Protein AF-A0A7W0ZTR6-F1 (afdb_monomer_lite)

Secondary structure (DSSP, 8-state):
-----------HHHHHHHHHHHHHHHHHHHHHHHHH---SS--------S-PPEEEEEEHHHHHT--TTTEEEEE-TTS-EEEEE--HHHHHHTT--TT-EEEEETTEE-SSHHHHHHHHHHHHHTT-SEEEEEEEETTEEEEEEEEEES-HHHHHHHHHHHH------------------TTSTTS------------

Sequence (199 aa):
MAEQGMSGRTPVIAVSLAALALVTVIIAVIVVAMRGDNPAGAAKPALIEDRGPLKHRVPATDVVQLDRDTLEATTDPNGVAGLKVTDAALRAQLGLAPTDVITAISGRPVKRQFDVYDALLGASTMNATSLYVDLLRDGKPVLLRWELDGDLRAARTSSKSSRTGVMFPALGSASLPAVPDPLLDRRGQPEVLKITITR

pLDDT: mean 80.64, std 17.81, range [43.53, 98.19]

Radius of gyration: 36.36 Å; chains: 1; bounding box: 95×46×140 Å

Structure (mmCIF, N/CA/C/O backbone):
data_AF-A0A7W0ZTR6-F1
#
_entry.id   AF-A0A7W0ZTR6-F1
#
loop_
_atom_site.group_PDB
_atom_site.id
_atom_site.type_symbol
_atom_site.label_atom_id
_atom_site.label_alt_id
_atom_site.label_comp_id
_atom_site.label_asym_id
_atom_site.label_entity_id
_atom_site.label_seq_id
_atom_site.pdbx_PDB_ins_code
_atom_site.Cartn_x
_atom_site.Cartn_y
_atom_site.Cartn_z
_atom_site.occupancy
_atom_site.B_iso_or_equiv
_atom_site.auth_seq_id
_atom_site.auth_comp_id
_atom_site.auth_asym_id
_atom_site.auth_atom_id
_atom_site.pdbx_PDB_model_num
ATOM 1 N N . MET A 1 1 ? -8.799 23.104 86.237 1.00 50.53 1 MET A N 1
ATOM 2 C CA . MET A 1 1 ? -9.429 22.158 85.294 1.00 50.53 1 MET A CA 1
ATOM 3 C C . MET A 1 1 ? -10.235 22.966 84.298 1.00 50.53 1 MET A C 1
ATOM 5 O O . MET A 1 1 ? -11.267 23.502 84.669 1.00 50.53 1 MET A O 1
ATOM 9 N N . ALA A 1 2 ? -9.715 23.137 83.087 1.00 50.25 2 ALA A N 1
ATOM 10 C CA . ALA A 1 2 ? -10.442 23.722 81.968 1.00 50.25 2 ALA A CA 1
ATOM 11 C C . ALA A 1 2 ? -9.958 22.999 80.708 1.00 50.25 2 ALA A C 1
ATOM 13 O O . ALA A 1 2 ? -8.861 23.259 80.219 1.00 50.25 2 ALA A O 1
ATOM 14 N N . GLU A 1 3 ? -10.741 22.018 80.262 1.00 57.94 3 GLU A N 1
ATOM 15 C CA . GLU A 1 3 ? -10.580 21.371 78.963 1.00 57.94 3 GLU A CA 1
ATOM 16 C C . GLU A 1 3 ? -10.981 22.366 77.869 1.00 57.94 3 GLU A C 1
ATOM 18 O O . GLU A 1 3 ? -12.142 22.760 77.758 1.00 57.94 3 GLU A O 1
ATOM 23 N N . GLN A 1 4 ? -10.013 22.785 77.057 1.00 60.81 4 GLN A N 1
ATOM 24 C CA . GLN A 1 4 ? -10.273 23.458 75.790 1.00 60.81 4 GLN A CA 1
ATOM 25 C C . GLN A 1 4 ? -10.496 22.401 74.706 1.00 60.81 4 GLN A C 1
ATOM 27 O O . GLN A 1 4 ? -9.552 21.832 74.161 1.00 60.81 4 GLN A O 1
ATOM 32 N N . GLY A 1 5 ? -11.764 22.158 74.375 1.00 57.22 5 GLY A N 1
ATOM 33 C CA . GLY A 1 5 ? -12.155 21.435 73.169 1.00 57.22 5 GLY A CA 1
ATOM 34 C C . GLY A 1 5 ? -11.973 22.313 71.930 1.00 57.22 5 GLY A C 1
ATOM 35 O O . GLY A 1 5 ? -12.828 23.140 71.621 1.00 57.22 5 GLY A O 1
ATOM 36 N N . MET A 1 6 ? -10.875 22.127 71.192 1.00 51.09 6 MET A N 1
ATOM 37 C CA . MET A 1 6 ? -10.742 22.650 69.828 1.00 51.09 6 MET A CA 1
ATOM 38 C C . MET A 1 6 ? -11.467 21.709 68.862 1.00 51.09 6 MET A C 1
ATOM 40 O O . MET A 1 6 ? -10.930 20.700 68.411 1.00 51.09 6 MET A O 1
ATOM 44 N N . SER A 1 7 ? -12.715 22.046 68.541 1.00 56.00 7 SER A N 1
ATOM 45 C CA . SER A 1 7 ? -13.477 21.424 67.459 1.00 56.00 7 SER A CA 1
ATOM 46 C C . SER A 1 7 ? -12.773 21.679 66.120 1.00 56.00 7 SER A C 1
ATOM 48 O O . SER A 1 7 ? -12.832 22.786 65.578 1.00 56.00 7 SER A O 1
ATOM 50 N N . GLY A 1 8 ? -12.096 20.652 65.603 1.00 59.09 8 GLY A N 1
ATOM 51 C CA . GLY A 1 8 ? -11.411 20.649 64.315 1.00 59.09 8 GLY A CA 1
ATOM 52 C C . GLY A 1 8 ? -12.377 20.877 63.155 1.00 59.09 8 GLY A C 1
ATOM 53 O O . GLY A 1 8 ? -13.067 19.967 62.704 1.00 59.09 8 GLY A O 1
ATOM 54 N N . ARG A 1 9 ? -12.412 22.109 62.648 1.00 61.19 9 ARG A N 1
ATOM 55 C CA . ARG A 1 9 ? -13.024 22.445 61.361 1.00 61.19 9 ARG A CA 1
ATOM 56 C C . ARG A 1 9 ? -11.946 22.563 60.299 1.00 61.19 9 ARG A C 1
ATOM 58 O O . ARG A 1 9 ? -11.460 23.652 60.020 1.00 61.19 9 ARG A O 1
ATOM 65 N N . THR A 1 10 ? -11.606 21.443 59.680 1.00 64.75 10 THR A N 1
ATOM 66 C CA . THR A 1 10 ? -11.298 21.353 58.242 1.00 64.75 10 THR A CA 1
ATOM 67 C C . THR A 1 10 ? -11.206 19.870 57.891 1.00 64.75 10 THR A C 1
ATOM 69 O O . THR A 1 10 ? -10.587 19.123 58.643 1.00 64.75 10 THR A O 1
ATOM 72 N N . PRO A 1 11 ? -11.851 19.414 56.798 1.00 54.12 11 PRO A N 1
ATOM 73 C CA . PRO A 1 11 ? -11.245 19.639 55.491 1.00 54.12 11 PRO A CA 1
ATOM 74 C C . PRO A 1 11 ? -12.269 19.642 54.336 1.00 54.12 11 PRO A C 1
ATOM 76 O O . PRO A 1 11 ? -12.167 18.845 53.410 1.00 54.12 11 PRO A O 1
ATOM 79 N N . VAL A 1 12 ? -13.256 20.541 54.334 1.00 55.78 12 VAL A N 1
ATOM 80 C CA . VAL A 1 12 ? -14.171 20.654 53.172 1.00 55.78 12 VAL A CA 1
ATOM 81 C C . VAL A 1 12 ? -13.400 21.053 51.896 1.00 55.78 12 VAL A C 1
ATOM 83 O O . VAL A 1 12 ? -13.752 20.641 50.797 1.00 55.78 12 VAL A O 1
ATOM 86 N N . ILE A 1 13 ? -12.278 21.767 52.051 1.00 57.25 13 ILE A N 1
ATOM 87 C CA . ILE A 1 13 ? -11.402 22.202 50.949 1.00 57.25 13 ILE A CA 1
ATOM 88 C C . ILE A 1 13 ? -10.560 21.043 50.374 1.00 57.25 13 ILE A C 1
ATOM 90 O O . ILE A 1 13 ? -10.235 21.048 49.191 1.00 57.25 13 ILE A O 1
ATOM 94 N N . ALA A 1 14 ? -10.223 20.018 51.166 1.00 59.41 14 ALA A N 1
ATOM 95 C CA . ALA A 1 14 ? -9.450 18.881 50.648 1.00 59.41 14 ALA A CA 1
ATOM 96 C C . ALA A 1 14 ? -10.314 17.960 49.770 1.00 59.41 14 ALA A C 1
ATOM 98 O O . ALA A 1 14 ? -9.836 17.400 48.785 1.00 59.41 14 ALA A O 1
ATOM 99 N N . VAL A 1 15 ? -11.605 17.845 50.098 1.00 64.50 15 VAL A N 1
ATOM 100 C CA . VAL A 1 15 ? -12.555 17.009 49.353 1.00 64.50 15 VAL A CA 1
ATOM 101 C C . VAL A 1 15 ? -12.845 17.592 47.963 1.00 64.50 15 VAL A C 1
ATOM 103 O O . VAL A 1 15 ? -12.946 16.842 46.994 1.00 64.50 15 VAL A O 1
ATOM 106 N N . SER A 1 16 ? -12.911 18.920 47.824 1.00 67.88 16 SER A N 1
ATOM 107 C CA . SER A 1 16 ? -13.165 19.567 46.528 1.00 67.88 16 SER A CA 1
ATOM 108 C C . SER A 1 16 ? -11.991 19.443 45.550 1.00 67.88 16 SER A C 1
ATOM 110 O O . SER A 1 16 ? -12.210 19.249 44.355 1.00 67.88 16 SER A O 1
ATOM 112 N N . LEU A 1 17 ? -10.748 19.476 46.041 1.00 71.31 17 LEU A N 1
ATOM 113 C CA . LEU A 1 17 ? -9.551 19.277 45.213 1.00 71.31 17 LEU A CA 1
ATOM 114 C C . LEU A 1 17 ? -9.442 17.839 44.681 1.00 71.31 17 LEU A C 1
ATOM 116 O O . LEU A 1 17 ? -9.114 17.635 43.511 1.00 71.31 17 LEU A O 1
ATOM 120 N N . ALA A 1 18 ? -9.783 16.845 45.507 1.00 69.94 18 ALA A N 1
ATOM 121 C CA . ALA A 1 18 ? -9.791 15.440 45.098 1.00 69.94 18 ALA A CA 1
ATOM 122 C C . ALA A 1 18 ? -10.839 15.152 44.005 1.00 69.94 18 ALA A C 1
ATOM 124 O O . ALA A 1 18 ? -10.559 14.422 43.054 1.00 69.94 18 ALA A O 1
ATOM 125 N N . ALA A 1 19 ? -12.021 15.770 44.092 1.00 75.88 19 ALA A N 1
ATOM 126 C CA . ALA A 1 19 ? -13.059 15.629 43.071 1.00 75.88 19 ALA A CA 1
ATOM 127 C C . ALA A 1 19 ? -12.618 16.194 41.709 1.00 75.88 19 ALA A C 1
ATOM 129 O O . ALA A 1 19 ? -12.883 15.594 40.668 1.00 75.88 19 ALA A O 1
ATOM 130 N N . LEU A 1 20 ? -11.893 17.316 41.705 1.00 77.38 20 LEU A N 1
ATOM 131 C CA . LEU A 1 20 ? -11.435 17.965 40.475 1.00 77.38 20 LEU A CA 1
ATOM 132 C C . LEU A 1 20 ? -10.349 17.144 39.760 1.00 77.38 20 LEU A C 1
ATOM 134 O O . LEU A 1 20 ? -10.368 17.037 38.534 1.00 77.38 20 LEU A O 1
ATOM 138 N N . ALA A 1 21 ? -9.462 16.495 40.523 1.00 80.81 21 ALA A N 1
ATOM 139 C CA . ALA A 1 21 ? -8.483 15.547 39.990 1.00 80.81 21 ALA A CA 1
ATOM 140 C C . ALA A 1 21 ? -9.147 14.298 39.379 1.00 80.81 21 ALA A C 1
ATOM 142 O O . ALA A 1 21 ? -8.703 13.796 38.349 1.00 80.81 21 ALA A O 1
ATOM 143 N N . LEU A 1 22 ? -10.239 13.808 39.971 1.00 84.06 22 LEU A N 1
ATOM 144 C CA . LEU A 1 22 ? -10.974 12.665 39.427 1.00 84.06 22 LEU A CA 1
ATOM 145 C C . LEU A 1 22 ? -11.631 13.008 38.080 1.00 84.06 22 LEU A C 1
ATOM 147 O O . LEU A 1 22 ? -11.567 12.223 37.137 1.00 84.06 22 LEU A O 1
ATOM 151 N N . VAL A 1 23 ? -12.210 14.206 37.963 1.00 85.81 23 VAL A N 1
ATOM 152 C CA . VAL A 1 23 ? -12.840 14.675 36.720 1.00 85.81 23 VAL A CA 1
ATOM 153 C C . VAL A 1 23 ? -11.812 14.843 35.600 1.00 85.81 23 VAL A C 1
ATOM 155 O O . VAL A 1 23 ? -12.074 14.418 34.477 1.00 85.81 23 VAL A O 1
ATOM 158 N N . THR A 1 24 ? -10.626 15.396 35.873 1.00 82.94 24 THR A N 1
ATOM 159 C CA . THR A 1 24 ? -9.580 15.530 34.843 1.00 82.94 24 THR A CA 1
ATOM 160 C C . THR A 1 24 ? -9.022 14.182 34.400 1.00 82.94 24 THR A C 1
ATOM 162 O O . THR A 1 24 ? -8.780 14.005 33.207 1.00 82.94 24 THR A O 1
ATOM 165 N N . VAL A 1 25 ? -8.890 13.206 35.305 1.00 87.06 25 VAL A N 1
ATOM 166 C CA . VAL A 1 25 ? -8.523 11.828 34.939 1.00 87.06 25 VAL A CA 1
ATOM 167 C C . VAL A 1 25 ? -9.602 11.190 34.065 1.00 87.06 25 VAL A C 1
ATOM 169 O O . VAL A 1 25 ? -9.271 10.605 33.039 1.00 87.06 25 VAL A O 1
ATOM 172 N N . ILE A 1 26 ? -10.885 11.350 34.402 1.00 86.31 26 ILE A N 1
ATOM 173 C CA . ILE A 1 26 ? -11.992 10.839 33.578 1.00 86.31 26 ILE A CA 1
ATOM 174 C C . ILE A 1 26 ? -11.973 11.485 32.191 1.00 86.31 26 ILE A C 1
ATOM 176 O O . ILE A 1 26 ? -12.068 10.775 31.197 1.00 86.31 26 ILE A O 1
ATOM 180 N N . ILE A 1 27 ? -11.788 12.803 32.098 1.00 83.88 27 ILE A N 1
ATOM 181 C CA . ILE A 1 27 ? -11.686 13.498 30.808 1.00 83.88 27 ILE A CA 1
ATOM 182 C C . ILE A 1 27 ? -10.463 13.012 30.027 1.00 83.88 27 ILE A C 1
ATOM 184 O O . ILE A 1 27 ? -10.576 12.778 28.832 1.00 83.88 27 ILE A O 1
ATOM 188 N N . ALA A 1 28 ? -9.310 12.811 30.666 1.00 76.88 28 ALA A N 1
ATOM 189 C CA . ALA A 1 28 ? -8.123 12.283 29.998 1.00 76.88 28 ALA A CA 1
ATOM 190 C C . ALA A 1 28 ? -8.345 10.850 29.489 1.00 76.88 28 ALA A C 1
ATOM 192 O O . ALA A 1 28 ? -7.969 10.548 28.360 1.00 76.88 28 ALA A O 1
ATOM 193 N N . VAL A 1 29 ? -9.009 9.990 30.268 1.00 76.12 29 VAL A N 1
ATOM 194 C CA . VAL A 1 29 ? -9.394 8.635 29.844 1.00 76.12 29 VAL A CA 1
ATOM 195 C C . VAL A 1 29 ? -10.395 8.693 28.697 1.00 76.12 29 VAL A C 1
ATOM 197 O O . VAL A 1 29 ? -10.215 7.973 27.724 1.00 76.12 29 VAL A O 1
ATOM 200 N N . ILE A 1 30 ? -11.395 9.576 28.756 1.00 73.31 30 ILE A N 1
ATOM 201 C CA . ILE A 1 30 ? -12.356 9.785 27.668 1.00 73.31 30 ILE A CA 1
ATOM 202 C C . ILE A 1 30 ? -11.643 10.318 26.434 1.00 73.31 30 ILE A C 1
ATOM 204 O O . ILE A 1 30 ? -11.925 9.849 25.352 1.00 73.31 30 ILE A O 1
ATOM 208 N N . VAL A 1 31 ? -10.695 11.245 26.546 1.00 72.06 31 VAL A N 1
ATOM 209 C CA . VAL A 1 31 ? -9.955 11.758 25.389 1.00 72.06 31 VAL A CA 1
ATOM 210 C C . VAL A 1 31 ? -9.010 10.701 24.837 1.00 72.06 31 VAL A C 1
ATOM 212 O O . VAL A 1 31 ? -8.868 10.625 23.630 1.00 72.06 31 VAL A O 1
ATOM 215 N N . VAL A 1 32 ? -8.382 9.856 25.652 1.00 67.94 32 VAL A N 1
ATOM 216 C CA . VAL A 1 32 ? -7.558 8.741 25.155 1.00 67.94 32 VAL A CA 1
ATOM 217 C C . VAL A 1 32 ? -8.431 7.663 24.513 1.00 67.94 32 VAL A C 1
ATOM 219 O O . VAL A 1 32 ? -8.084 7.179 23.440 1.00 67.94 32 VAL A O 1
ATOM 222 N N . ALA A 1 33 ? -9.588 7.358 25.103 1.00 62.31 33 ALA A N 1
ATOM 223 C CA . ALA A 1 33 ? -10.582 6.461 24.528 1.00 62.31 33 ALA A CA 1
ATOM 224 C C . ALA A 1 33 ? -11.140 7.038 23.223 1.00 62.31 33 ALA A C 1
ATOM 226 O O . ALA A 1 33 ? -11.035 6.389 22.204 1.00 62.31 33 ALA A O 1
ATOM 227 N N . MET A 1 34 ? -11.575 8.299 23.193 1.00 59.34 34 MET A N 1
ATOM 228 C CA . MET A 1 34 ? -12.109 9.000 22.015 1.00 59.34 34 MET A CA 1
ATOM 229 C C . MET A 1 34 ? -11.045 9.381 20.976 1.00 59.34 34 MET A C 1
ATOM 231 O O . MET A 1 34 ? -11.373 9.614 19.819 1.00 59.34 34 MET A O 1
ATOM 235 N N . ARG A 1 35 ? -9.762 9.456 21.345 1.00 50.78 35 ARG A N 1
ATOM 236 C CA . ARG A 1 35 ? -8.646 9.637 20.400 1.00 50.78 35 ARG A CA 1
ATOM 237 C C . ARG A 1 35 ? -8.167 8.298 19.841 1.00 50.78 35 ARG A C 1
ATOM 239 O O . ARG A 1 35 ? -7.657 8.286 18.726 1.00 50.78 35 ARG A O 1
ATOM 246 N N . GLY A 1 36 ? -8.375 7.197 20.569 1.00 43.53 36 GLY A N 1
ATOM 247 C CA . GLY A 1 36 ? -8.378 5.838 20.017 1.00 43.53 36 GLY A CA 1
ATOM 248 C C . GLY A 1 36 ? -9.628 5.561 19.173 1.00 43.53 36 GLY A C 1
ATOM 249 O O . GLY A 1 36 ? -9.540 4.906 18.140 1.00 43.53 36 GLY A O 1
ATOM 250 N N . ASP A 1 37 ? -10.748 6.175 19.550 1.00 45.22 37 ASP A N 1
ATOM 251 C CA . ASP A 1 37 ? -12.059 6.095 18.920 1.00 45.22 37 ASP A CA 1
ATOM 252 C C . ASP A 1 37 ? -12.366 7.361 18.104 1.00 45.22 37 ASP A C 1
ATOM 254 O O . ASP A 1 37 ? -13.487 7.872 18.110 1.00 45.22 37 ASP A O 1
ATOM 258 N N . ASN A 1 38 ? -11.427 7.779 17.258 1.00 47.97 38 ASN A N 1
ATOM 259 C CA . ASN A 1 38 ? -11.814 8.391 15.988 1.00 47.97 38 ASN A CA 1
ATOM 260 C C . ASN A 1 38 ? -11.813 7.292 14.899 1.00 47.97 38 ASN A C 1
ATOM 262 O O . ASN A 1 38 ? -10.936 7.287 14.026 1.00 47.97 38 ASN A O 1
ATOM 266 N N . PRO A 1 39 ? -12.753 6.313 14.943 1.00 50.66 39 PRO A N 1
ATOM 267 C CA . PRO A 1 39 ? -12.890 5.269 13.956 1.00 50.66 39 PRO A CA 1
ATOM 268 C C . PRO A 1 39 ? -13.687 5.839 12.786 1.00 50.66 39 PRO A C 1
ATOM 270 O O . PRO A 1 39 ? -14.863 5.547 12.592 1.00 50.66 39 PRO A O 1
ATOM 273 N N . ALA A 1 40 ? -13.017 6.550 11.893 1.00 47.75 40 ALA A N 1
ATOM 274 C CA . ALA A 1 40 ? -13.353 6.326 10.495 1.00 47.75 40 ALA A CA 1
ATOM 275 C C . ALA A 1 40 ? -12.790 4.939 10.112 1.00 47.75 40 ALA A C 1
ATOM 277 O O . ALA A 1 40 ? -11.773 4.858 9.430 1.00 47.75 40 ALA A O 1
ATOM 278 N N . GLY A 1 41 ? -13.403 3.866 10.641 1.00 49.41 41 GLY A N 1
ATOM 279 C CA . GLY A 1 41 ? -13.189 2.482 10.205 1.00 49.41 41 GLY A CA 1
ATOM 280 C C . GLY A 1 41 ? -12.234 1.585 11.005 1.00 49.41 41 GLY A C 1
ATOM 281 O O . GLY A 1 41 ? -11.804 0.577 10.453 1.00 49.41 41 GLY A O 1
ATOM 282 N N . ALA A 1 42 ? -11.897 1.868 12.270 1.00 52.19 42 ALA A N 1
ATOM 283 C CA . ALA A 1 42 ? -11.178 0.885 13.093 1.00 52.19 42 ALA A CA 1
ATOM 284 C C . ALA A 1 42 ? -12.141 -0.239 13.512 1.00 52.19 42 ALA A C 1
ATOM 286 O O . ALA A 1 42 ? -12.725 -0.221 14.594 1.00 52.19 42 ALA A O 1
ATOM 287 N N . ALA A 1 43 ? -12.366 -1.190 12.603 1.00 56.34 43 ALA A N 1
ATOM 288 C CA . ALA A 1 43 ? -13.054 -2.433 12.897 1.00 56.34 43 ALA A CA 1
ATOM 289 C C . ALA A 1 43 ? -12.431 -3.047 14.158 1.00 56.34 43 ALA A C 1
ATOM 291 O O . ALA A 1 43 ? -11.212 -3.225 14.222 1.00 56.34 43 ALA A O 1
ATOM 292 N N . LYS A 1 44 ? -13.274 -3.348 15.160 1.00 53.09 44 LYS A N 1
ATOM 293 C CA . LYS A 1 44 ? -12.948 -4.216 16.304 1.00 53.09 44 LYS A CA 1
ATOM 294 C C . LYS A 1 44 ? -12.026 -5.314 15.774 1.00 53.09 44 LYS A C 1
ATOM 296 O O . LYS A 1 44 ? -12.462 -5.934 14.803 1.00 53.09 44 LYS A O 1
ATOM 301 N N . PRO A 1 45 ? -10.801 -5.515 16.308 1.00 56.03 45 PRO A N 1
ATOM 302 C CA . PRO A 1 45 ? -9.854 -6.476 15.760 1.00 56.03 45 PRO A CA 1
ATOM 303 C C . PRO A 1 45 ? -10.545 -7.830 15.773 1.00 56.03 45 PRO A C 1
ATOM 305 O O . PRO A 1 45 ? -10.663 -8.484 16.811 1.00 56.03 45 PRO A O 1
ATOM 308 N N . ALA A 1 46 ? -11.132 -8.175 14.627 1.00 57.47 46 ALA A N 1
ATOM 309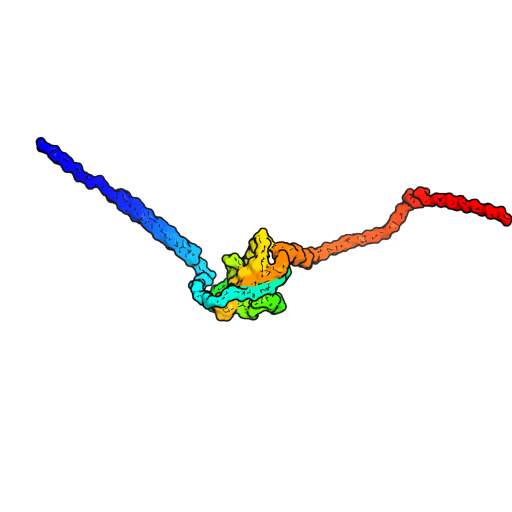 C CA . ALA A 1 46 ? -11.729 -9.461 14.392 1.00 57.47 46 ALA A CA 1
ATOM 310 C C . ALA A 1 46 ? -10.580 -10.406 14.658 1.00 57.47 46 ALA A C 1
ATOM 312 O O . ALA A 1 46 ? -9.507 -10.197 14.093 1.00 57.47 46 ALA A O 1
ATOM 313 N N . LEU A 1 47 ? -10.790 -11.317 15.609 1.00 52.97 47 LEU A N 1
ATOM 314 C CA . LEU A 1 47 ? -9.869 -12.382 15.967 1.00 52.97 47 LEU A CA 1
ATOM 315 C C . LEU A 1 47 ? -9.216 -12.844 14.660 1.00 52.97 47 LEU A C 1
ATOM 317 O O . LEU A 1 47 ? -9.893 -13.447 13.827 1.00 52.97 47 LEU A O 1
ATOM 321 N N . ILE A 1 48 ? -7.977 -12.408 14.413 1.00 56.47 48 ILE A N 1
ATOM 322 C CA . ILE A 1 48 ? -7.266 -12.747 13.188 1.00 56.47 48 ILE A CA 1
ATOM 323 C C . ILE A 1 48 ? -7.036 -14.233 13.377 1.00 56.47 48 ILE A C 1
ATOM 325 O O . ILE A 1 48 ? -6.210 -14.622 14.201 1.00 56.47 48 ILE A O 1
ATOM 329 N N . GLU A 1 49 ? -7.879 -15.054 12.746 1.00 58.28 49 GLU A N 1
ATOM 330 C CA . GLU A 1 49 ? -7.682 -16.495 12.721 1.00 58.28 49 GLU A CA 1
ATOM 331 C C . GLU A 1 49 ? -6.220 -16.717 12.348 1.00 58.28 49 GLU A C 1
ATOM 333 O O . GLU A 1 49 ? -5.740 -16.080 11.412 1.00 58.28 49 GLU A O 1
ATOM 338 N N . ASP A 1 50 ? -5.538 -17.554 13.131 1.00 59.31 50 ASP A N 1
ATOM 339 C CA . ASP A 1 50 ? -4.085 -17.751 13.272 1.00 59.31 50 ASP A CA 1
ATOM 340 C C . ASP A 1 50 ? -3.373 -18.271 11.999 1.00 59.31 50 ASP A C 1
ATOM 342 O O . ASP A 1 50 ? -2.493 -19.128 12.008 1.00 59.31 50 ASP A O 1
ATOM 346 N N . ARG A 1 51 ? -3.789 -17.780 10.838 1.00 65.44 51 ARG A N 1
ATOM 347 C CA . ARG A 1 51 ? -3.070 -17.814 9.580 1.00 65.44 51 ARG A CA 1
ATOM 348 C C . ARG A 1 51 ? -2.238 -16.545 9.587 1.00 65.44 51 ARG A C 1
ATOM 350 O O . ARG A 1 51 ? -2.747 -15.464 9.302 1.00 65.44 51 ARG A O 1
ATOM 357 N N . GLY A 1 52 ? -0.973 -16.677 9.981 1.00 77.31 52 GLY A N 1
ATOM 358 C CA . GLY A 1 52 ? -0.013 -15.575 9.940 1.00 77.31 52 GLY A CA 1
ATOM 359 C C . GLY A 1 52 ? -0.049 -14.811 8.604 1.00 77.31 52 GLY A C 1
ATOM 360 O O . GLY A 1 52 ? -0.573 -15.321 7.609 1.00 77.31 52 GLY A O 1
ATOM 361 N N . PRO A 1 53 ? 0.511 -13.590 8.559 1.00 81.50 53 PRO A N 1
ATOM 362 C CA . PRO A 1 53 ? 0.388 -12.710 7.402 1.00 81.50 53 PRO A CA 1
ATOM 363 C C . PRO A 1 53 ? 0.799 -13.435 6.122 1.00 81.50 53 PRO A C 1
ATOM 365 O O . PRO A 1 53 ? 1.854 -14.079 6.082 1.00 81.50 53 PRO A O 1
ATOM 368 N N . LEU A 1 54 ? -0.031 -13.321 5.082 1.00 88.31 54 LEU A N 1
ATOM 369 C CA . LEU A 1 54 ? 0.290 -13.878 3.772 1.00 88.31 54 LEU A CA 1
ATOM 370 C C . LEU A 1 54 ? 1.608 -13.258 3.313 1.00 88.31 54 LEU A C 1
ATOM 372 O O . LEU A 1 54 ? 1.721 -12.039 3.225 1.00 88.31 54 LEU A O 1
ATOM 376 N N . LYS A 1 55 ? 2.626 -14.083 3.075 1.00 94.94 55 LYS A N 1
ATOM 377 C CA . LYS A 1 55 ? 3.932 -13.610 2.615 1.00 94.94 55 LYS A CA 1
ATOM 378 C C . LYS A 1 55 ? 3.966 -13.641 1.099 1.00 94.94 55 LYS A C 1
ATOM 380 O O . LYS A 1 55 ? 3.675 -14.677 0.507 1.00 94.94 55 LYS A O 1
ATOM 385 N N . HIS A 1 56 ? 4.361 -12.533 0.491 1.00 96.56 56 HIS A N 1
ATOM 386 C CA . HIS A 1 56 ? 4.540 -12.431 -0.952 1.00 96.56 56 HIS A CA 1
ATOM 387 C C . HIS A 1 56 ? 5.821 -11.657 -1.248 1.00 96.56 56 HIS A C 1
ATOM 389 O O . HIS A 1 56 ? 6.052 -10.602 -0.659 1.00 96.56 56 HIS A O 1
ATOM 395 N N . ARG A 1 57 ? 6.683 -12.183 -2.120 1.00 97.69 57 ARG A N 1
ATOM 396 C CA . ARG A 1 57 ? 7.901 -11.477 -2.533 1.00 97.69 57 ARG A CA 1
ATOM 397 C C . ARG A 1 57 ? 7.554 -10.548 -3.689 1.00 97.69 57 ARG A C 1
ATOM 399 O O . ARG A 1 57 ? 6.970 -10.996 -4.670 1.00 97.69 57 ARG A O 1
ATOM 406 N N . VAL A 1 58 ? 7.932 -9.280 -3.573 1.00 97.81 58 VAL A N 1
ATOM 407 C CA . VAL A 1 58 ? 7.584 -8.239 -4.540 1.00 97.81 58 VAL A CA 1
ATOM 408 C C . VAL A 1 58 ? 8.825 -7.431 -4.907 1.00 97.81 58 VAL A C 1
ATOM 410 O O . VAL A 1 58 ? 9.508 -6.944 -4.004 1.00 97.81 58 VAL A O 1
ATOM 413 N N . PRO A 1 59 ? 9.121 -7.227 -6.200 1.00 98.00 59 PRO A N 1
ATOM 414 C CA . PRO A 1 59 ? 10.176 -6.317 -6.618 1.00 98.00 59 PRO A CA 1
ATOM 415 C C . PRO A 1 59 ? 9.927 -4.899 -6.104 1.00 98.00 59 PRO A C 1
ATOM 417 O O . PRO A 1 59 ? 8.831 -4.350 -6.233 1.00 98.00 59 PRO A O 1
ATOM 420 N N . ALA A 1 60 ? 10.963 -4.257 -5.569 1.00 97.38 60 ALA A N 1
ATOM 421 C CA . ALA A 1 60 ? 10.878 -2.872 -5.116 1.00 97.38 60 ALA A CA 1
ATOM 422 C C . ALA A 1 60 ? 10.450 -1.917 -6.250 1.00 97.38 60 ALA A C 1
ATOM 424 O O . ALA A 1 60 ? 9.788 -0.913 -5.996 1.00 97.38 60 ALA A O 1
ATOM 425 N N . THR A 1 61 ? 10.776 -2.248 -7.504 1.00 96.81 61 THR A N 1
ATOM 426 C CA . THR A 1 61 ? 10.337 -1.519 -8.705 1.00 96.81 61 THR A CA 1
ATOM 427 C C . THR A 1 61 ? 8.830 -1.536 -8.898 1.00 96.81 61 THR A C 1
ATOM 429 O O . THR A 1 61 ? 8.274 -0.526 -9.317 1.00 96.81 61 THR A O 1
ATOM 432 N N . ASP A 1 62 ? 8.167 -2.638 -8.565 1.00 96.94 62 ASP A N 1
ATOM 433 C CA . ASP A 1 62 ? 6.730 -2.809 -8.784 1.00 96.94 62 ASP A CA 1
ATOM 434 C C . ASP A 1 62 ? 5.955 -2.099 -7.672 1.00 96.94 62 ASP A C 1
ATOM 436 O O . ASP A 1 62 ? 4.990 -1.389 -7.929 1.00 96.94 62 ASP A O 1
ATOM 440 N N . VAL A 1 63 ? 6.455 -2.145 -6.432 1.00 96.94 63 VAL A N 1
ATOM 441 C CA . VAL A 1 63 ? 5.882 -1.354 -5.328 1.00 96.94 63 VAL A CA 1
ATOM 442 C C . VAL A 1 63 ? 5.939 0.146 -5.623 1.00 96.94 63 VAL A C 1
ATOM 444 O O . VAL A 1 63 ? 5.021 0.883 -5.279 1.00 96.94 63 VAL A O 1
ATOM 447 N N . VAL A 1 64 ? 6.997 0.619 -6.282 1.00 95.88 64 VAL A N 1
ATOM 448 C CA . VAL A 1 64 ? 7.145 2.034 -6.658 1.00 95.88 64 VAL A CA 1
ATOM 449 C C . VAL A 1 64 ? 6.218 2.442 -7.809 1.00 95.88 64 VAL A C 1
ATOM 451 O O . VAL A 1 64 ? 5.952 3.634 -7.965 1.00 95.88 64 VAL A O 1
ATOM 454 N N . GLN A 1 65 ? 5.695 1.486 -8.583 1.00 95.38 65 GLN A N 1
ATOM 455 C CA . GLN A 1 65 ? 4.680 1.754 -9.605 1.00 95.38 65 GLN A CA 1
ATOM 456 C C . GLN A 1 65 ? 3.298 2.044 -9.009 1.00 95.38 65 GLN A C 1
ATOM 458 O O . GLN A 1 65 ? 2.452 2.549 -9.739 1.00 95.38 65 GLN A O 1
ATOM 463 N N . LEU A 1 66 ? 3.081 1.801 -7.705 1.00 94.88 66 LEU A N 1
ATOM 464 C CA . LEU A 1 66 ? 1.896 2.254 -6.967 1.00 94.88 66 LEU A CA 1
ATOM 465 C C . LEU A 1 66 ? 1.908 3.780 -6.836 1.00 94.88 66 LEU A C 1
ATOM 467 O O . LEU A 1 66 ? 2.308 4.360 -5.823 1.00 94.88 66 LEU A O 1
ATOM 471 N N . ASP A 1 67 ? 1.488 4.431 -7.904 1.00 91.62 67 ASP A N 1
ATOM 472 C CA . ASP A 1 67 ? 1.424 5.870 -8.037 1.00 91.62 67 ASP A CA 1
ATOM 473 C C . ASP A 1 67 ? -0.021 6.359 -8.151 1.00 91.62 67 ASP A C 1
ATOM 475 O O . ASP A 1 67 ? -0.988 5.614 -8.015 1.00 91.62 67 ASP A O 1
ATOM 479 N N . ARG A 1 68 ? -0.183 7.660 -8.391 1.00 90.88 68 ARG A N 1
ATOM 480 C CA . ARG A 1 68 ? -1.510 8.268 -8.478 1.00 90.88 68 ARG A CA 1
ATOM 481 C C . ARG A 1 68 ? -2.323 7.777 -9.680 1.00 90.88 68 ARG A C 1
ATOM 483 O O . ARG A 1 68 ? -3.543 7.861 -9.626 1.00 90.88 68 ARG A O 1
ATOM 490 N N . ASP A 1 69 ? -1.667 7.307 -10.735 1.00 93.31 69 ASP A N 1
ATOM 491 C CA . ASP A 1 69 ? -2.322 6.975 -12.002 1.00 93.31 69 ASP A CA 1
ATOM 492 C C . ASP A 1 69 ? -2.785 5.505 -12.022 1.00 93.31 69 ASP A C 1
ATOM 494 O O . ASP A 1 69 ? -3.750 5.158 -12.699 1.00 93.31 69 ASP A O 1
ATOM 498 N N . THR A 1 70 ? -2.148 4.652 -11.216 1.00 96.31 70 THR A N 1
ATOM 499 C CA . THR A 1 70 ? -2.491 3.231 -11.024 1.00 96.31 70 THR A CA 1
ATOM 500 C C . THR A 1 70 ? -3.436 2.977 -9.842 1.00 96.31 70 THR A C 1
ATOM 502 O O . THR A 1 70 ? -3.838 1.833 -9.607 1.00 96.31 70 THR A O 1
ATOM 505 N N . LEU A 1 71 ? -3.805 4.023 -9.092 1.00 97.56 71 LEU A N 1
ATOM 506 C CA . LEU A 1 71 ? -4.616 3.935 -7.876 1.00 97.56 71 LEU A CA 1
ATOM 507 C C . LEU A 1 71 ? -5.916 4.738 -7.971 1.00 97.56 71 LEU A C 1
ATOM 509 O O . LEU A 1 71 ? -5.922 5.964 -8.101 1.00 97.56 71 LEU A O 1
ATOM 513 N N . GLU A 1 72 ? -7.034 4.048 -7.772 1.00 97.81 72 GLU A N 1
ATOM 514 C CA . GLU A 1 72 ? -8.364 4.645 -7.689 1.00 97.81 72 GLU A CA 1
ATOM 515 C C . GLU A 1 72 ? -8.854 4.653 -6.239 1.00 97.81 72 GLU A C 1
ATOM 517 O O . GLU A 1 72 ? -8.800 3.639 -5.538 1.00 97.81 72 GLU A O 1
ATOM 522 N N . ALA A 1 73 ? -9.326 5.810 -5.772 1.00 97.44 73 ALA A N 1
ATOM 523 C CA . ALA A 1 73 ? -9.945 5.908 -4.459 1.00 97.44 73 ALA A CA 1
ATOM 524 C C . ALA A 1 73 ? -11.312 5.223 -4.484 1.00 97.44 73 ALA A C 1
ATOM 526 O O . ALA A 1 73 ? -12.166 5.560 -5.299 1.00 97.44 73 ALA A O 1
ATOM 527 N N . THR A 1 74 ? -11.518 4.278 -3.573 1.00 97.50 74 THR A N 1
ATOM 528 C CA . THR A 1 74 ? -12.760 3.514 -3.473 1.00 97.50 74 THR A CA 1
ATOM 529 C C . THR A 1 74 ? -13.239 3.463 -2.031 1.00 97.50 74 THR A C 1
ATOM 531 O O . THR A 1 74 ? -12.477 3.659 -1.083 1.00 97.50 74 THR A O 1
ATOM 534 N N . THR A 1 75 ? -14.529 3.207 -1.861 1.00 96.38 75 THR A N 1
ATOM 535 C CA . THR A 1 75 ? -15.140 2.946 -0.558 1.00 96.38 75 THR A CA 1
ATOM 536 C C . THR A 1 75 ? -15.739 1.546 -0.597 1.00 96.38 75 THR A C 1
ATOM 538 O O . THR A 1 75 ? -16.523 1.237 -1.491 1.00 96.38 75 THR A O 1
ATOM 541 N N . ASP A 1 76 ? -15.322 0.686 0.331 1.00 91.75 76 ASP A N 1
ATOM 542 C CA . ASP A 1 76 ? -15.873 -0.665 0.503 1.00 91.75 76 ASP A CA 1
ATOM 543 C C . ASP A 1 76 ? -17.369 -0.594 0.896 1.00 91.75 76 ASP A C 1
ATOM 545 O O . ASP A 1 76 ? -17.786 0.428 1.451 1.00 91.75 76 ASP A O 1
ATOM 549 N N . PRO A 1 77 ? -18.204 -1.637 0.689 1.00 88.44 77 PRO A N 1
ATOM 550 C CA . PRO A 1 77 ? -19.612 -1.621 1.105 1.00 88.44 77 PRO A CA 1
ATOM 551 C C . PRO A 1 77 ? -19.827 -1.321 2.594 1.00 88.44 77 PRO A C 1
ATOM 553 O O . PRO A 1 77 ? -20.893 -0.844 2.975 1.00 88.44 77 PRO A O 1
ATOM 556 N N . ASN A 1 78 ? -18.809 -1.544 3.431 1.00 89.06 78 ASN A N 1
ATOM 557 C CA . ASN A 1 78 ? -18.824 -1.195 4.852 1.00 89.06 78 ASN A CA 1
ATOM 558 C C . ASN A 1 78 ? -18.493 0.287 5.142 1.00 89.06 78 ASN A C 1
ATOM 560 O O . ASN A 1 78 ? -18.346 0.667 6.302 1.00 89.06 78 ASN A O 1
ATOM 564 N N . GLY A 1 79 ? -18.331 1.132 4.119 1.00 93.00 79 GLY A N 1
ATOM 565 C CA . GLY A 1 79 ? -18.014 2.557 4.269 1.00 93.00 79 GLY A CA 1
ATOM 566 C C . GLY A 1 79 ? -16.538 2.857 4.558 1.00 93.00 79 GLY A C 1
ATOM 567 O O . GLY A 1 79 ? -16.191 3.998 4.864 1.00 93.00 79 GLY A O 1
ATOM 568 N N . VAL A 1 80 ? -15.655 1.858 4.473 1.00 93.94 80 VAL A N 1
ATOM 569 C CA . VAL A 1 80 ? -14.216 2.046 4.699 1.00 93.94 80 VAL A CA 1
ATOM 570 C C . VAL A 1 80 ? -13.572 2.590 3.427 1.00 93.94 80 VAL A C 1
ATOM 572 O O . VAL A 1 80 ? -13.595 1.943 2.380 1.00 93.94 80 VAL A O 1
ATOM 575 N N . ALA A 1 81 ? -13.002 3.790 3.522 1.00 96.00 81 ALA A N 1
ATOM 576 C CA . ALA A 1 81 ? -12.249 4.401 2.433 1.00 96.00 81 ALA A CA 1
ATOM 577 C C . ALA A 1 81 ? -10.868 3.747 2.291 1.00 96.00 81 ALA A C 1
ATOM 579 O O . ALA A 1 81 ? -10.173 3.537 3.288 1.00 96.00 81 ALA A O 1
ATOM 580 N N . GLY A 1 82 ? -10.462 3.485 1.053 1.00 97.19 82 GLY A N 1
ATOM 581 C CA . GLY A 1 82 ? -9.150 2.947 0.718 1.00 97.19 82 GLY A CA 1
ATOM 582 C C . GLY A 1 82 ? -8.832 3.129 -0.762 1.00 97.19 82 GLY A C 1
ATOM 583 O O . GLY A 1 82 ? -9.473 3.916 -1.463 1.00 97.19 82 GLY A O 1
ATOM 584 N N . LEU A 1 83 ? -7.826 2.409 -1.244 1.00 98.19 83 LEU A N 1
ATOM 585 C CA . LEU A 1 83 ? -7.340 2.523 -2.616 1.00 98.19 83 LEU A CA 1
ATOM 586 C C . LEU A 1 83 ? -7.351 1.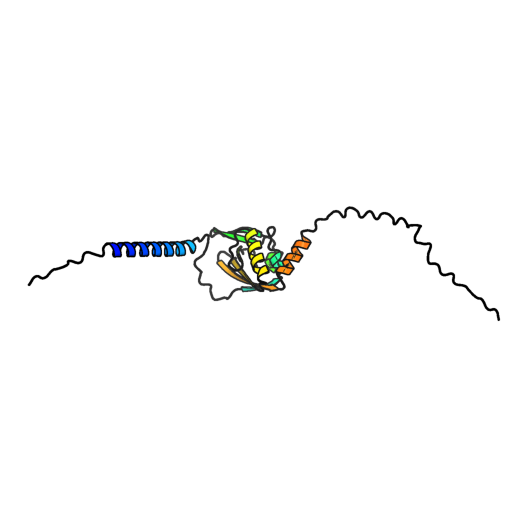171 -3.320 1.00 98.19 83 LEU A C 1
ATOM 588 O O . LEU A 1 83 ? -6.958 0.156 -2.748 1.00 98.19 83 LEU A O 1
ATOM 592 N N . LYS A 1 84 ? -7.763 1.168 -4.584 1.00 97.94 84 LYS A N 1
ATOM 593 C CA . LYS A 1 84 ? -7.770 -0.008 -5.450 1.00 97.94 84 LYS A CA 1
ATOM 594 C C . LYS A 1 84 ? -6.760 0.162 -6.578 1.00 97.94 84 LYS A C 1
ATOM 596 O O . LYS A 1 84 ? -6.685 1.226 -7.188 1.00 97.94 84 LYS A O 1
ATOM 601 N N . VAL A 1 85 ? -6.005 -0.897 -6.866 1.00 98.12 85 VAL A N 1
ATOM 602 C CA . VAL A 1 85 ? -5.057 -0.923 -7.990 1.00 98.12 85 VAL A CA 1
ATOM 603 C C . VAL A 1 85 ? -5.824 -1.190 -9.286 1.00 98.12 85 VAL A C 1
ATOM 605 O O . VAL A 1 85 ? -6.440 -2.252 -9.436 1.00 98.12 85 VAL A O 1
ATOM 608 N N . THR A 1 86 ? -5.808 -0.225 -10.205 1.00 97.94 86 THR A N 1
ATOM 609 C CA . THR A 1 86 ? -6.560 -0.277 -11.471 1.00 97.94 86 THR A CA 1
ATOM 610 C C . THR A 1 86 ? -5.869 -1.152 -12.513 1.00 97.94 86 THR A C 1
ATOM 612 O O . THR A 1 86 ? -6.535 -1.920 -13.210 1.00 97.94 86 THR A O 1
ATOM 615 N N . ASP A 1 87 ? -4.536 -1.102 -12.581 1.00 97.69 87 ASP A N 1
ATOM 616 C CA . ASP A 1 87 ? -3.753 -1.936 -13.490 1.00 97.69 87 ASP A CA 1
ATOM 617 C C . ASP A 1 87 ? -3.779 -3.410 -13.054 1.00 97.69 87 ASP A C 1
ATOM 619 O O . ASP A 1 87 ? -3.331 -3.788 -11.969 1.00 97.69 87 ASP A O 1
ATOM 623 N N . ALA A 1 88 ? -4.312 -4.267 -13.926 1.00 97.62 88 ALA A N 1
ATOM 624 C CA . ALA A 1 88 ?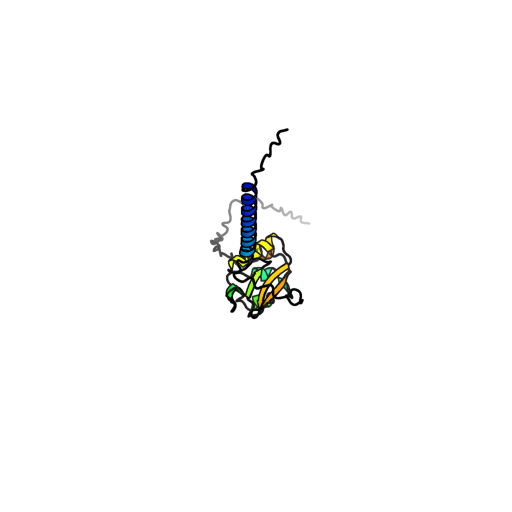 -4.410 -5.698 -13.691 1.00 97.62 88 ALA A CA 1
ATOM 625 C C . ALA A 1 88 ? -3.043 -6.396 -13.643 1.00 97.62 88 ALA A C 1
ATOM 627 O O . ALA A 1 88 ? -2.894 -7.346 -12.871 1.00 97.62 88 ALA A O 1
ATOM 628 N N . ALA A 1 89 ? -2.067 -5.941 -14.436 1.00 97.50 89 ALA A N 1
ATOM 629 C CA . ALA A 1 89 ? -0.737 -6.542 -14.480 1.00 97.50 89 ALA A CA 1
ATOM 630 C C . ALA A 1 89 ? 0.019 -6.261 -13.178 1.00 97.50 89 ALA A C 1
ATOM 632 O O . ALA A 1 89 ? 0.456 -7.199 -12.506 1.00 97.50 89 ALA A O 1
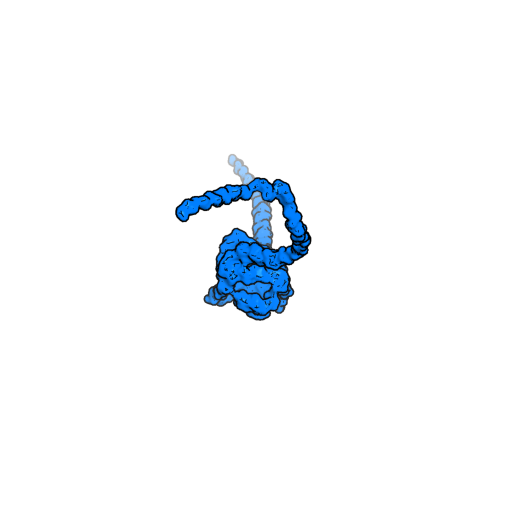ATOM 633 N N . LEU A 1 90 ? 0.071 -4.989 -12.771 1.00 97.62 90 LEU A N 1
ATOM 634 C CA . LEU A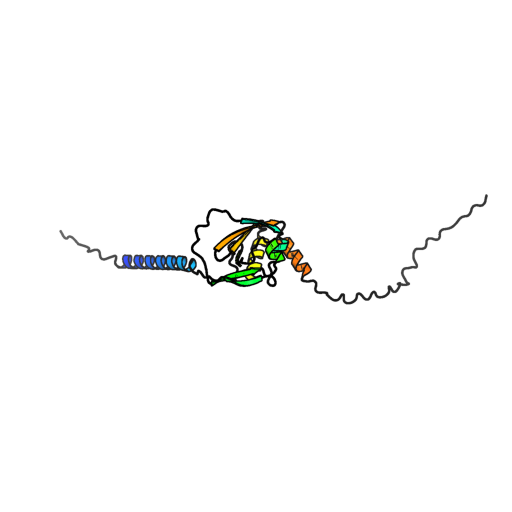 1 90 ? 0.664 -4.580 -11.502 1.00 97.62 90 LEU A CA 1
ATOM 635 C C . LEU A 1 90 ? -0.017 -5.268 -10.311 1.00 97.62 90 LEU A C 1
ATOM 637 O O . LEU A 1 90 ? 0.642 -5.829 -9.440 1.00 97.62 90 LEU A O 1
ATOM 641 N N . ARG A 1 91 ? -1.352 -5.310 -10.292 1.00 97.69 91 ARG A N 1
ATOM 642 C CA . ARG A 1 91 ? -2.119 -5.989 -9.239 1.00 97.69 91 ARG A CA 1
ATOM 643 C C . ARG A 1 91 ? -1.728 -7.465 -9.089 1.00 97.69 91 ARG A C 1
ATOM 645 O O . ARG A 1 91 ? -1.540 -7.929 -7.965 1.00 97.69 91 ARG A O 1
ATOM 652 N N . ALA A 1 92 ? -1.555 -8.186 -10.198 1.00 97.25 92 ALA A N 1
ATOM 653 C CA . ALA A 1 92 ? -1.104 -9.578 -10.177 1.00 97.25 92 ALA A CA 1
ATOM 654 C C . ALA A 1 92 ? 0.339 -9.721 -9.658 1.00 97.25 92 ALA A C 1
ATOM 656 O O . ALA A 1 92 ? 0.601 -10.603 -8.840 1.00 97.25 92 ALA A O 1
ATOM 657 N N . GLN A 1 93 ? 1.256 -8.836 -10.068 1.00 97.06 93 GLN A N 1
ATOM 658 C CA . GLN A 1 93 ? 2.646 -8.817 -9.579 1.00 97.06 93 GLN A CA 1
ATOM 659 C C . GLN A 1 93 ? 2.714 -8.610 -8.058 1.00 97.06 93 GLN A C 1
ATOM 661 O O . GLN A 1 93 ? 3.475 -9.283 -7.361 1.00 97.06 93 GLN A O 1
ATOM 666 N N . LEU A 1 94 ? 1.848 -7.748 -7.523 1.00 97.56 94 LEU A N 1
ATOM 667 C CA . LEU A 1 94 ? 1.742 -7.457 -6.092 1.00 97.56 94 LEU A CA 1
ATOM 668 C C . LEU A 1 94 ? 1.021 -8.549 -5.278 1.00 97.56 94 LEU A C 1
ATOM 670 O O . LEU A 1 94 ? 0.932 -8.441 -4.051 1.00 97.56 94 LEU A O 1
ATOM 674 N N . GLY A 1 95 ? 0.500 -9.596 -5.929 1.00 97.00 95 GLY A N 1
ATOM 675 C CA . GLY A 1 95 ? -0.247 -10.670 -5.265 1.00 97.00 95 GLY A CA 1
ATOM 676 C C . GLY A 1 95 ? -1.616 -10.225 -4.739 1.00 97.00 95 GLY A C 1
ATOM 677 O O . GLY A 1 95 ? -2.130 -10.794 -3.773 1.00 97.00 95 GLY A O 1
ATOM 678 N N . LEU A 1 96 ? -2.197 -9.191 -5.350 1.00 97.69 96 LEU A N 1
ATOM 679 C CA . LEU A 1 96 ? -3.478 -8.608 -4.963 1.00 97.69 96 LEU A CA 1
ATOM 680 C C . LEU A 1 96 ? -4.627 -9.190 -5.804 1.00 97.69 96 LEU A C 1
ATOM 682 O O . LEU A 1 96 ? -4.509 -9.406 -7.014 1.00 97.69 96 LEU A O 1
ATOM 686 N N . ALA A 1 97 ? -5.775 -9.417 -5.173 1.00 97.44 97 ALA A N 1
ATOM 687 C CA . ALA A 1 97 ? -7.000 -9.850 -5.837 1.00 97.44 97 ALA A CA 1
ATOM 688 C C . ALA A 1 97 ? -7.759 -8.654 -6.458 1.00 97.44 97 ALA A C 1
ATOM 690 O O . ALA A 1 97 ? -7.573 -7.512 -6.041 1.00 97.44 97 ALA A O 1
ATOM 691 N N . PRO A 1 98 ? -8.644 -8.871 -7.455 1.00 96.75 98 PRO A N 1
ATOM 692 C CA . PRO A 1 98 ? -9.419 -7.794 -8.088 1.00 96.75 98 PRO A CA 1
ATOM 693 C C . PRO A 1 98 ? -10.357 -7.026 -7.151 1.00 96.75 98 PRO A C 1
ATOM 695 O O . PRO A 1 98 ? -10.782 -5.924 -7.500 1.00 96.75 98 PRO A O 1
ATOM 698 N N . THR A 1 99 ? -10.730 -7.613 -6.015 1.00 96.31 99 THR A N 1
ATOM 699 C CA . THR A 1 99 ? -11.619 -7.019 -5.007 1.00 96.31 99 THR A CA 1
ATOM 700 C C . THR A 1 99 ? -10.858 -6.421 -3.826 1.00 96.31 99 THR A C 1
ATOM 702 O O . THR A 1 99 ? -11.495 -5.858 -2.942 1.00 96.31 99 THR A O 1
ATOM 705 N N . ASP A 1 100 ? -9.522 -6.492 -3.822 1.00 97.75 100 ASP A N 1
ATOM 706 C CA . ASP A 1 100 ? -8.717 -5.972 -2.719 1.00 97.75 100 ASP A CA 1
ATOM 707 C C . ASP A 1 100 ? -8.741 -4.440 -2.685 1.00 97.75 100 ASP A C 1
ATOM 709 O O . ASP A 1 100 ? -8.508 -3.766 -3.695 1.00 97.75 100 ASP A O 1
ATOM 713 N N . VAL A 1 101 ? -8.975 -3.900 -1.491 1.00 97.88 101 VAL A N 1
ATOM 714 C CA . VAL A 1 101 ? -8.897 -2.467 -1.191 1.00 97.88 101 VAL A CA 1
ATOM 715 C C . VAL A 1 101 ? -7.809 -2.247 -0.152 1.00 97.88 101 VAL A C 1
ATOM 717 O O . VAL A 1 101 ? -7.918 -2.735 0.967 1.00 97.88 101 VAL A O 1
ATOM 720 N N . ILE A 1 102 ? -6.765 -1.503 -0.504 1.00 98.06 102 ILE A N 1
ATOM 721 C CA . ILE A 1 102 ? -5.662 -1.158 0.395 1.00 98.06 102 ILE A CA 1
ATOM 722 C C . ILE A 1 102 ? -6.143 -0.074 1.364 1.00 98.06 102 ILE A C 1
ATOM 724 O O . ILE A 1 102 ? -6.565 0.999 0.928 1.00 98.06 102 ILE A O 1
ATOM 728 N N . THR A 1 103 ? -6.068 -0.337 2.668 1.00 98.12 103 THR A N 1
ATOM 729 C CA . THR A 1 103 ? -6.528 0.578 3.728 1.00 98.12 103 THR A CA 1
ATOM 730 C C . THR A 1 103 ? -5.385 1.148 4.564 1.00 98.12 103 THR A C 1
ATOM 732 O O . THR A 1 103 ? -5.491 2.281 5.043 1.00 98.12 103 THR A O 1
ATOM 735 N N . ALA A 1 104 ? -4.264 0.430 4.693 1.00 97.88 104 ALA A N 1
ATOM 736 C CA . ALA A 1 104 ? -3.041 0.949 5.304 1.00 97.88 104 ALA A CA 1
ATOM 737 C C . ALA A 1 104 ? -1.767 0.320 4.716 1.00 97.88 104 ALA A C 1
ATOM 739 O O . ALA A 1 104 ? -1.774 -0.805 4.220 1.00 97.88 104 ALA A O 1
ATOM 740 N N . ILE A 1 105 ? -0.648 1.044 4.807 1.00 97.75 105 ILE A N 1
ATOM 741 C CA . ILE A 1 105 ? 0.695 0.541 4.486 1.00 97.75 105 ILE A CA 1
ATOM 742 C C . ILE A 1 105 ? 1.609 0.812 5.681 1.00 97.75 105 ILE A C 1
ATOM 744 O O . ILE A 1 105 ? 1.809 1.955 6.092 1.00 97.75 105 ILE A O 1
ATOM 748 N N . SER A 1 106 ? 2.170 -0.251 6.249 1.00 96.00 106 SER A N 1
ATOM 749 C CA . SER A 1 106 ? 3.024 -0.263 7.437 1.00 96.00 106 SER A CA 1
ATOM 750 C C . SER A 1 106 ? 2.395 0.496 8.609 1.00 96.00 106 SER A C 1
ATOM 752 O O . SER A 1 106 ? 3.038 1.331 9.245 1.00 96.00 106 SER A O 1
ATOM 754 N N . GLY A 1 107 ? 1.103 0.245 8.848 1.00 95.38 107 GLY A N 1
ATOM 755 C CA . GLY A 1 107 ? 0.306 0.896 9.892 1.00 95.38 107 GLY A CA 1
ATOM 756 C C . GLY A 1 107 ? -0.071 2.354 9.605 1.00 95.38 107 GLY A C 1
ATOM 757 O O . GLY A 1 107 ? -0.699 2.995 10.446 1.00 95.38 107 GLY A O 1
ATOM 758 N N . ARG A 1 108 ? 0.295 2.907 8.439 1.00 96.56 108 ARG A N 1
ATOM 759 C CA . ARG A 1 108 ? -0.119 4.252 8.022 1.00 96.56 108 ARG A CA 1
ATOM 760 C C . ARG A 1 108 ? -1.390 4.160 7.176 1.00 96.56 108 ARG A C 1
ATOM 762 O O . ARG A 1 108 ? -1.341 3.520 6.125 1.00 96.56 108 ARG A O 1
ATOM 769 N N . PRO A 1 109 ? -2.504 4.784 7.592 1.00 96.75 109 PRO A N 1
ATOM 770 C CA . PRO A 1 109 ? -3.753 4.721 6.842 1.00 96.75 109 PRO A CA 1
ATOM 771 C C . PRO A 1 109 ? -3.606 5.409 5.482 1.00 96.75 109 PRO A C 1
ATOM 773 O O . PRO A 1 109 ? -3.006 6.480 5.390 1.00 96.75 109 PRO A O 1
ATOM 776 N N . VAL A 1 110 ? -4.192 4.811 4.446 1.00 96.81 110 VAL A N 1
ATOM 777 C CA . VAL A 1 110 ? -4.179 5.324 3.069 1.00 96.81 110 VAL A CA 1
ATOM 778 C C . VAL A 1 110 ? -5.606 5.569 2.606 1.00 96.81 110 VAL A C 1
ATOM 780 O O . VAL A 1 110 ? -6.349 4.637 2.321 1.00 96.81 110 VAL A O 1
ATOM 783 N N . LYS A 1 111 ? -5.998 6.846 2.549 1.00 95.75 111 LYS A N 1
ATOM 784 C CA . LYS A 1 111 ? -7.334 7.283 2.103 1.00 95.75 111 LYS A CA 1
ATOM 785 C C . LYS A 1 111 ? -7.284 7.966 0.741 1.00 95.75 111 LYS A C 1
ATOM 787 O O . LYS A 1 111 ? -8.290 8.040 0.042 1.00 95.75 111 LYS A O 1
ATOM 792 N N . ARG A 1 112 ? -6.125 8.520 0.388 1.00 96.94 112 ARG A N 1
ATOM 793 C CA . ARG A 1 112 ? -5.853 9.251 -0.850 1.00 96.94 112 ARG A CA 1
ATOM 794 C C . ARG A 1 112 ? -4.584 8.705 -1.481 1.00 96.94 112 ARG A C 1
ATOM 796 O O . ARG A 1 112 ? -3.695 8.230 -0.782 1.00 96.94 112 ARG A O 1
ATOM 803 N N . GLN A 1 113 ? -4.443 8.859 -2.793 1.00 96.19 113 GLN A N 1
ATOM 804 C CA . GLN A 1 113 ? -3.258 8.383 -3.513 1.00 96.19 113 GLN A CA 1
ATOM 805 C C . GLN A 1 113 ? -1.948 8.982 -2.967 1.00 96.19 113 GLN A C 1
ATOM 807 O O . GLN A 1 113 ? -0.912 8.325 -2.971 1.00 96.19 113 GLN A O 1
ATOM 812 N N . PHE A 1 114 ? -1.988 10.220 -2.461 1.00 95.94 114 PHE A N 1
ATOM 813 C CA . PHE A 1 114 ? -0.815 10.874 -1.872 1.00 95.94 114 PHE A CA 1
ATOM 814 C C . PHE A 1 114 ? -0.329 10.186 -0.585 1.00 95.94 114 PHE A C 1
ATOM 816 O O . PHE A 1 114 ? 0.872 10.136 -0.329 1.00 95.94 114 PHE A O 1
ATOM 823 N N . ASP A 1 115 ? -1.238 9.579 0.179 1.00 96.81 115 ASP A N 1
ATOM 824 C CA . ASP A 1 115 ? -0.894 8.891 1.424 1.00 96.81 115 ASP A CA 1
ATOM 825 C C . ASP A 1 115 ? -0.001 7.661 1.143 1.00 96.81 115 ASP A C 1
ATOM 827 O O . ASP A 1 115 ? 0.875 7.331 1.946 1.00 96.81 115 ASP A O 1
ATOM 831 N N . VAL A 1 116 ? -0.159 7.016 -0.027 1.00 96.75 116 VAL A N 1
ATOM 832 C CA . VAL A 1 116 ? 0.697 5.892 -0.463 1.00 96.75 116 VAL A CA 1
ATOM 833 C C . VAL A 1 116 ? 2.115 6.381 -0.690 1.00 96.75 116 VAL A C 1
ATOM 835 O O . VAL A 1 116 ? 3.068 5.777 -0.200 1.00 96.75 116 VAL A O 1
ATOM 838 N N . TYR A 1 117 ? 2.264 7.506 -1.392 1.00 95.12 117 TYR A N 1
ATOM 839 C CA . TYR A 1 117 ? 3.569 8.099 -1.659 1.00 95.12 117 TYR A CA 1
ATOM 840 C C . TYR A 1 117 ? 4.325 8.410 -0.361 1.00 95.12 117 TYR A C 1
ATOM 842 O O . TYR A 1 117 ? 5.517 8.093 -0.252 1.00 95.12 117 TYR A O 1
ATOM 850 N N . ASP A 1 118 ? 3.627 8.982 0.622 1.00 95.88 118 ASP A N 1
ATOM 851 C CA . ASP A 1 118 ? 4.176 9.308 1.937 1.00 95.88 118 ASP A CA 1
ATOM 852 C C . ASP A 1 118 ? 4.536 8.055 2.742 1.00 95.88 118 ASP A C 1
ATOM 854 O O . ASP A 1 118 ? 5.603 8.001 3.361 1.00 95.88 118 ASP A O 1
ATOM 858 N N . ALA A 1 119 ? 3.688 7.022 2.722 1.00 96.44 119 ALA A N 1
ATOM 859 C CA . ALA A 1 119 ? 3.976 5.745 3.371 1.00 96.44 119 ALA A CA 1
ATOM 860 C C . ALA A 1 119 ? 5.221 5.071 2.768 1.00 96.44 119 ALA A C 1
ATOM 862 O O . ALA A 1 119 ? 6.142 4.694 3.500 1.00 96.44 119 ALA A O 1
ATOM 863 N N . LEU A 1 120 ? 5.308 5.008 1.436 1.00 95.94 120 LEU A N 1
ATOM 864 C CA . LEU A 1 120 ? 6.471 4.469 0.730 1.00 95.94 120 LEU A CA 1
ATOM 865 C C . LEU A 1 120 ? 7.728 5.326 0.937 1.00 95.94 120 LEU A C 1
ATOM 867 O O . LEU A 1 120 ? 8.841 4.802 0.897 1.00 95.94 120 LEU A O 1
ATOM 871 N N . LEU A 1 121 ? 7.591 6.643 1.139 1.00 95.50 121 LEU A N 1
ATOM 872 C CA . LEU A 1 121 ? 8.733 7.533 1.390 1.00 95.50 121 LEU A CA 1
ATOM 873 C C . LEU A 1 121 ? 9.323 7.276 2.773 1.00 95.50 121 LEU A C 1
ATOM 875 O O . LEU A 1 121 ? 10.543 7.156 2.909 1.00 95.50 121 LEU A O 1
ATOM 879 N N . GLY A 1 122 ? 8.456 7.128 3.777 1.00 95.62 122 GLY A N 1
ATOM 880 C CA . GLY A 1 122 ? 8.861 6.715 5.117 1.00 95.62 122 GLY A CA 1
ATOM 881 C C . GLY A 1 122 ? 9.578 5.365 5.099 1.00 95.62 122 GLY A C 1
ATOM 882 O O . GLY A 1 122 ? 10.692 5.256 5.607 1.00 95.62 122 GLY A O 1
ATOM 883 N N . ALA A 1 123 ? 8.994 4.361 4.439 1.00 95.88 123 ALA A N 1
ATOM 884 C CA . ALA A 1 123 ? 9.595 3.033 4.322 1.00 95.88 123 ALA A CA 1
ATOM 885 C C . ALA A 1 123 ? 10.957 3.044 3.605 1.00 95.88 123 ALA A C 1
ATOM 887 O O . ALA A 1 123 ? 11.904 2.405 4.061 1.00 95.88 123 ALA A O 1
ATOM 888 N N . SER A 1 124 ? 11.075 3.812 2.517 1.00 96.06 124 SER A N 1
ATOM 889 C CA . SER A 1 124 ? 12.327 3.965 1.768 1.00 96.06 124 SER A CA 1
ATOM 890 C C . SER A 1 124 ? 13.423 4.630 2.602 1.00 96.06 124 SER A C 1
ATOM 892 O O . SER A 1 124 ? 14.572 4.208 2.543 1.00 96.06 124 SER A O 1
ATOM 894 N N . THR A 1 125 ? 13.080 5.628 3.420 1.00 95.25 125 THR A N 1
ATOM 895 C CA . THR A 1 125 ? 14.051 6.323 4.285 1.00 95.25 125 THR A CA 1
ATOM 896 C C . THR A 1 125 ? 14.624 5.397 5.362 1.00 95.25 125 THR A C 1
ATOM 898 O O . THR A 1 125 ? 15.770 5.561 5.771 1.00 95.25 125 THR A O 1
ATOM 901 N N . MET A 1 126 ? 13.847 4.399 5.789 1.00 95.50 126 MET A N 1
ATOM 902 C CA . MET A 1 126 ? 14.254 3.394 6.775 1.00 95.50 126 MET A CA 1
ATOM 903 C C . MET A 1 126 ? 14.924 2.156 6.157 1.00 95.50 126 MET A C 1
ATOM 905 O O . MET A 1 126 ? 15.249 1.230 6.894 1.00 95.50 126 MET A O 1
ATOM 909 N N . ASN A 1 127 ? 15.119 2.112 4.831 1.00 95.19 127 ASN A N 1
ATOM 910 C CA . ASN A 1 127 ? 15.592 0.926 4.102 1.00 95.19 127 ASN A CA 1
ATOM 911 C C . ASN A 1 127 ? 14.796 -0.341 4.470 1.00 95.19 127 ASN A C 1
ATOM 913 O O . ASN A 1 127 ? 15.366 -1.404 4.724 1.00 95.19 127 ASN A O 1
ATOM 917 N N . ALA A 1 128 ? 13.468 -0.214 4.560 1.00 96.00 128 ALA A N 1
ATOM 918 C CA . ALA A 1 128 ? 12.613 -1.339 4.904 1.00 96.00 128 ALA A CA 1
ATOM 919 C C . ALA A 1 128 ? 12.783 -2.473 3.878 1.00 96.00 128 ALA A C 1
ATOM 921 O O . ALA A 1 128 ? 12.670 -2.245 2.678 1.00 96.00 128 ALA A O 1
ATOM 922 N N . THR A 1 129 ? 13.024 -3.696 4.354 1.00 97.44 129 THR A N 1
ATOM 923 C CA . THR A 1 129 ? 13.070 -4.923 3.531 1.00 97.44 129 THR A CA 1
ATOM 924 C C . THR A 1 129 ? 11.724 -5.646 3.490 1.00 97.44 129 THR A C 1
ATOM 926 O O . THR A 1 129 ? 11.529 -6.587 2.724 1.00 97.44 129 THR A O 1
ATOM 929 N N . SER A 1 130 ? 10.780 -5.215 4.327 1.00 97.44 130 SER A N 1
ATOM 930 C CA . SER A 1 130 ? 9.417 -5.730 4.351 1.00 97.44 130 SER A CA 1
ATOM 931 C C . SER A 1 130 ? 8.407 -4.606 4.544 1.00 97.44 130 SER A C 1
ATOM 933 O O . SER A 1 130 ? 8.677 -3.628 5.243 1.00 97.44 130 SER A O 1
ATOM 935 N N . LEU A 1 131 ? 7.245 -4.756 3.913 1.00 97.56 131 LEU A N 1
ATOM 936 C CA . LEU A 1 131 ? 6.087 -3.882 4.056 1.00 97.56 131 LEU A CA 1
ATOM 937 C C . LEU A 1 131 ? 4.888 -4.708 4.508 1.00 97.56 131 LEU A C 1
ATOM 939 O O . LEU A 1 131 ? 4.669 -5.816 4.024 1.00 97.56 131 LEU A O 1
ATOM 943 N N . TYR A 1 132 ? 4.108 -4.151 5.423 1.00 97.19 132 TYR A N 1
ATOM 944 C CA . TYR A 1 132 ? 2.832 -4.721 5.838 1.00 97.19 132 TYR A CA 1
ATOM 945 C C . TYR A 1 132 ? 1.725 -3.933 5.154 1.00 97.19 132 TYR A C 1
ATOM 947 O O . TYR A 1 132 ? 1.722 -2.711 5.221 1.00 97.19 132 TYR A O 1
ATOM 955 N N . VAL A 1 133 ? 0.823 -4.605 4.460 1.00 97.88 133 VAL A N 1
ATOM 956 C CA . VAL A 1 133 ? -0.269 -3.981 3.723 1.00 97.88 133 VAL A CA 1
ATOM 957 C C . VAL A 1 133 ? -1.564 -4.489 4.320 1.00 97.88 133 VAL A C 1
ATOM 959 O O . VAL A 1 133 ? -1.868 -5.682 4.237 1.00 97.88 133 VAL A O 1
ATOM 962 N N . ASP A 1 134 ? -2.306 -3.573 4.925 1.00 97.38 134 ASP A N 1
ATOM 963 C CA . ASP A 1 134 ? -3.645 -3.851 5.415 1.00 97.38 134 ASP A CA 1
ATOM 964 C C . ASP A 1 134 ? -4.593 -3.670 4.237 1.00 97.38 134 ASP A C 1
ATOM 966 O O . ASP A 1 134 ? -4.599 -2.625 3.573 1.00 97.38 134 ASP A O 1
ATOM 970 N N . LEU A 1 135 ? -5.374 -4.706 3.955 1.00 97.12 135 LEU A N 1
ATOM 971 C CA . LEU A 1 135 ? -6.334 -4.702 2.866 1.00 97.12 135 LEU A CA 1
ATOM 972 C C . LEU A 1 135 ? -7.680 -5.268 3.308 1.00 97.12 135 LEU A C 1
ATOM 974 O O . LEU A 1 135 ? -7.769 -6.064 4.240 1.00 97.12 135 LEU A O 1
ATOM 978 N N . LEU A 1 136 ? -8.737 -4.856 2.621 1.00 96.69 136 LEU A N 1
ATOM 979 C CA . LEU A 1 136 ? -10.045 -5.488 2.690 1.00 96.69 136 LEU A CA 1
ATOM 980 C C . LEU A 1 136 ? -10.204 -6.385 1.469 1.00 96.69 136 LEU A C 1
ATOM 982 O O . LEU A 1 136 ? -10.171 -5.897 0.342 1.00 96.69 136 LEU A O 1
ATOM 986 N N . ARG A 1 137 ? -10.382 -7.685 1.703 1.00 95.81 137 ARG A N 1
ATOM 987 C CA . ARG A 1 137 ? -10.712 -8.675 0.676 1.00 95.81 137 ARG A CA 1
ATOM 988 C C . ARG A 1 137 ? -12.114 -9.182 0.942 1.00 95.81 137 ARG A C 1
ATOM 990 O O . ARG A 1 137 ? -12.361 -9.793 1.981 1.00 95.81 137 ARG A O 1
ATOM 997 N N . ASP A 1 138 ? -13.032 -8.885 0.030 1.00 94.25 138 ASP A N 1
ATOM 998 C CA . ASP A 1 138 ? -14.449 -9.242 0.161 1.00 94.25 138 ASP A CA 1
ATOM 999 C C . ASP A 1 138 ? -15.043 -8.757 1.505 1.00 94.25 138 ASP A C 1
ATOM 1001 O O . ASP A 1 138 ? -15.739 -9.488 2.213 1.00 94.25 138 ASP A O 1
ATOM 1005 N N . GLY A 1 139 ? -14.687 -7.526 1.899 1.00 93.62 139 GLY A N 1
ATOM 1006 C CA . GLY A 1 139 ? -15.101 -6.890 3.154 1.00 93.62 139 GLY A CA 1
ATOM 1007 C C . GLY A 1 139 ? -14.413 -7.416 4.422 1.00 93.62 139 GLY A C 1
ATOM 1008 O O . GLY A 1 139 ? -14.728 -6.951 5.517 1.00 93.62 139 GLY A O 1
ATOM 1009 N N . LYS A 1 140 ? -13.480 -8.373 4.317 1.00 94.25 140 LYS A N 1
ATOM 1010 C CA . LYS A 1 140 ? -12.735 -8.918 5.463 1.00 94.25 140 LYS A CA 1
ATOM 1011 C C . LYS A 1 140 ? -11.332 -8.315 5.545 1.00 94.25 140 LYS A C 1
ATOM 1013 O O . LYS A 1 140 ? -10.649 -8.269 4.520 1.00 94.25 140 LYS A O 1
ATOM 1018 N N . PRO A 1 141 ? -10.867 -7.895 6.735 1.00 94.38 141 PRO A N 1
ATOM 1019 C CA . PRO A 1 141 ? -9.503 -7.417 6.905 1.00 94.38 141 PRO A CA 1
ATOM 1020 C C . PRO A 1 141 ? -8.508 -8.562 6.710 1.00 94.38 141 PRO A C 1
ATOM 1022 O O . PRO A 1 141 ? -8.653 -9.641 7.287 1.00 94.38 141 PRO A O 1
ATOM 1025 N N . VAL A 1 142 ? -7.488 -8.312 5.899 1.00 95.44 142 VAL A N 1
ATOM 1026 C CA . VAL A 1 142 ? -6.383 -9.226 5.618 1.00 95.44 142 VAL A CA 1
ATOM 1027 C C . VAL A 1 142 ? -5.078 -8.447 5.744 1.00 95.44 142 VAL A C 1
ATOM 1029 O O . VAL A 1 142 ? -4.967 -7.317 5.275 1.00 95.44 142 VAL A O 1
ATOM 1032 N N . LEU A 1 143 ? -4.084 -9.073 6.370 1.00 95.62 143 LEU A N 1
ATOM 1033 C CA . LEU A 1 143 ? -2.732 -8.540 6.484 1.00 95.62 143 LEU A CA 1
ATOM 1034 C C . LEU A 1 143 ? -1.817 -9.258 5.489 1.00 95.62 143 LEU A C 1
ATOM 1036 O O . LEU A 1 143 ? -1.565 -10.462 5.615 1.00 95.62 143 LEU A O 1
ATOM 1040 N N . LEU A 1 144 ? -1.304 -8.516 4.512 1.00 96.56 144 LEU A N 1
ATOM 1041 C CA . LEU A 1 144 ? -0.349 -9.006 3.523 1.00 96.56 144 LEU A CA 1
ATOM 1042 C C . LEU A 1 144 ? 1.049 -8.490 3.870 1.00 96.56 144 LEU A C 1
ATOM 1044 O O . LEU A 1 144 ? 1.251 -7.301 4.087 1.00 96.56 144 LEU A O 1
ATOM 1048 N N . ARG A 1 145 ? 2.036 -9.379 3.926 1.00 97.56 145 ARG A N 1
ATOM 1049 C CA . ARG A 1 145 ? 3.442 -9.024 4.119 1.00 97.56 145 ARG A CA 1
ATOM 1050 C C . ARG A 1 145 ? 4.171 -9.121 2.785 1.00 97.56 145 ARG A C 1
ATOM 1052 O O . ARG A 1 145 ? 4.417 -10.221 2.289 1.00 97.56 145 ARG A O 1
ATOM 1059 N N . TRP A 1 146 ? 4.572 -7.976 2.252 1.00 98.19 146 TRP A N 1
ATOM 1060 C CA . TRP A 1 146 ? 5.475 -7.896 1.113 1.00 98.19 146 TRP A CA 1
ATOM 1061 C C . TRP A 1 146 ? 6.924 -7.987 1.574 1.00 98.19 146 TRP A C 1
ATOM 1063 O O . TRP A 1 146 ? 7.379 -7.181 2.384 1.00 98.19 146 TRP A O 1
ATOM 1073 N N . GLU A 1 147 ? 7.653 -8.970 1.060 1.00 98.06 147 GLU A N 1
ATOM 1074 C CA . GLU A 1 147 ? 9.110 -9.031 1.156 1.00 98.06 147 GLU A CA 1
ATOM 1075 C C . GLU A 1 147 ? 9.697 -8.365 -0.082 1.00 98.06 147 GLU A C 1
ATOM 1077 O O . GLU A 1 147 ? 9.465 -8.818 -1.203 1.00 98.06 147 GLU A O 1
ATOM 1082 N N . LEU A 1 148 ? 10.407 -7.259 0.121 1.00 98.00 148 LEU A N 1
ATOM 1083 C CA . LEU A 1 148 ? 10.897 -6.436 -0.973 1.00 98.00 148 LEU A CA 1
ATOM 1084 C C . LEU A 1 148 ? 12.150 -7.054 -1.588 1.00 98.00 148 LEU A C 1
ATOM 1086 O O . LEU A 1 148 ? 13.123 -7.332 -0.886 1.00 98.00 148 LEU A O 1
ATOM 1090 N N . ASP A 1 149 ? 12.120 -7.246 -2.903 1.00 97.56 149 ASP A N 1
ATOM 1091 C CA . ASP A 1 149 ? 13.286 -7.633 -3.690 1.00 97.56 149 ASP A CA 1
ATOM 1092 C C . ASP A 1 149 ? 13.948 -6.374 -4.272 1.00 97.56 149 ASP A C 1
ATOM 1094 O O . ASP A 1 149 ? 13.390 -5.702 -5.144 1.00 97.56 149 ASP A O 1
ATOM 1098 N N . GLY A 1 150 ? 15.114 -6.019 -3.732 1.00 96.44 150 GLY A N 1
ATOM 1099 C CA . GLY A 1 150 ? 15.857 -4.805 -4.075 1.00 96.44 150 GLY A CA 1
ATOM 1100 C C . GLY A 1 150 ? 15.646 -3.626 -3.117 1.00 96.44 150 GLY A C 1
ATOM 1101 O O . GLY A 1 150 ? 14.968 -3.719 -2.095 1.00 96.44 150 GLY A O 1
ATOM 1102 N N . ASP A 1 151 ? 16.275 -2.495 -3.445 1.00 96.25 151 ASP A N 1
ATOM 1103 C CA . ASP A 1 151 ? 16.233 -1.270 -2.642 1.00 96.25 151 ASP A CA 1
ATOM 1104 C C . ASP A 1 151 ? 15.104 -0.341 -3.126 1.00 96.25 151 ASP A C 1
ATOM 1106 O O . ASP A 1 151 ? 15.116 0.157 -4.257 1.00 96.25 151 ASP A O 1
ATOM 1110 N N . LEU A 1 152 ? 14.136 -0.071 -2.244 1.00 95.69 152 LEU A N 1
ATOM 1111 C CA . LEU A 1 152 ? 13.000 0.816 -2.509 1.00 95.69 152 LEU A CA 1
ATOM 1112 C C . LEU A 1 152 ? 13.435 2.254 -2.840 1.00 95.69 152 LEU A C 1
ATOM 1114 O O . LEU A 1 152 ? 12.798 2.931 -3.647 1.00 95.69 152 LEU A O 1
ATOM 1118 N N . ARG A 1 153 ? 14.533 2.735 -2.250 1.00 95.06 153 ARG A N 1
ATOM 1119 C CA . ARG A 1 153 ? 15.112 4.050 -2.542 1.00 95.06 153 ARG A CA 1
ATOM 1120 C C . ARG A 1 153 ? 15.695 4.097 -3.948 1.00 95.06 153 ARG A C 1
ATOM 1122 O O . ARG A 1 153 ? 15.415 5.052 -4.673 1.00 95.06 153 ARG A O 1
ATOM 1129 N N . ALA A 1 154 ? 16.453 3.074 -4.339 1.00 94.88 154 ALA A N 1
ATOM 1130 C CA . ALA A 1 154 ? 17.023 2.974 -5.683 1.00 94.88 154 ALA A CA 1
ATOM 1131 C C . ALA A 1 154 ? 15.930 2.822 -6.757 1.00 94.88 154 ALA A C 1
ATOM 1133 O O . ALA A 1 154 ? 15.979 3.478 -7.797 1.00 94.88 154 ALA A O 1
ATOM 1134 N N . ALA A 1 155 ? 14.893 2.028 -6.481 1.00 94.69 155 ALA A N 1
ATOM 1135 C CA . ALA A 1 155 ? 13.739 1.879 -7.367 1.00 94.69 155 ALA A CA 1
ATOM 1136 C C . ALA A 1 155 ? 12.972 3.203 -7.578 1.00 94.69 155 ALA A C 1
ATOM 1138 O O . ALA A 1 155 ? 12.478 3.484 -8.669 1.00 94.69 155 ALA A O 1
ATOM 1139 N N . ARG A 1 156 ? 12.892 4.062 -6.551 1.00 92.44 156 ARG A N 1
ATOM 1140 C CA . ARG A 1 156 ? 12.256 5.391 -6.658 1.00 92.44 156 ARG A CA 1
ATOM 1141 C C . ARG A 1 156 ? 13.053 6.392 -7.476 1.00 92.44 156 ARG A C 1
ATOM 1143 O O . ARG A 1 156 ? 12.459 7.265 -8.110 1.00 92.44 156 ARG A O 1
ATOM 1150 N N . THR A 1 157 ? 14.379 6.350 -7.408 1.00 90.50 157 THR A N 1
ATOM 1151 C CA . THR A 1 157 ? 15.209 7.268 -8.195 1.00 90.50 157 THR A CA 1
ATOM 1152 C C . THR A 1 157 ? 15.211 6.873 -9.667 1.00 90.50 157 THR A C 1
ATOM 1154 O O . THR A 1 157 ? 15.138 7.759 -10.519 1.00 90.50 157 THR A O 1
ATOM 1157 N N . SER A 1 158 ? 15.200 5.572 -9.976 1.00 89.56 158 SER A N 1
ATOM 1158 C CA . SER A 1 158 ? 15.132 5.085 -11.357 1.00 89.56 158 SER A CA 1
ATOM 1159 C C . SER A 1 158 ? 13.789 5.402 -12.025 1.00 89.56 158 SER A C 1
ATOM 1161 O O . SER A 1 158 ? 13.779 5.917 -13.143 1.00 89.56 158 SER A O 1
ATOM 1163 N N . SER A 1 159 ? 12.660 5.216 -11.331 1.00 85.44 159 SER A N 1
ATOM 1164 C CA . SER A 1 159 ? 11.329 5.486 -11.899 1.00 85.44 159 SER A CA 1
ATOM 1165 C C . SER A 1 159 ? 11.098 6.964 -12.246 1.00 85.44 159 SER A C 1
ATOM 1167 O O . SER A 1 159 ? 10.486 7.285 -13.269 1.00 85.44 159 SER A O 1
ATOM 1169 N N . LYS A 1 160 ? 11.645 7.894 -11.447 1.00 80.62 160 LYS A N 1
ATOM 1170 C CA . LYS A 1 160 ? 11.585 9.340 -11.733 1.00 80.62 160 LYS A CA 1
ATOM 1171 C C . LYS A 1 160 ? 12.358 9.726 -12.991 1.00 80.62 160 LYS A C 1
ATOM 1173 O O . LYS A 1 160 ? 11.923 10.633 -13.707 1.00 80.62 160 LYS A O 1
ATOM 1178 N N . SER A 1 161 ? 13.472 9.044 -13.263 1.00 74.94 161 SER A N 1
ATOM 1179 C CA . SER A 1 161 ? 14.276 9.292 -14.462 1.00 74.94 161 SER A CA 1
ATOM 1180 C C . SER A 1 161 ? 13.516 8.916 -15.734 1.00 74.94 161 SER A C 1
ATOM 1182 O O . SER A 1 161 ? 13.638 9.612 -16.735 1.00 74.94 161 SER A O 1
ATOM 1184 N N . SER A 1 162 ? 12.695 7.863 -15.693 1.00 74.00 162 SER A N 1
ATOM 1185 C CA . SER A 1 162 ? 11.884 7.433 -16.839 1.00 74.00 162 SER A CA 1
ATOM 1186 C C . SER A 1 162 ? 10.720 8.381 -17.142 1.00 74.00 162 SER A C 1
ATOM 1188 O O . SER A 1 162 ? 10.336 8.526 -18.297 1.00 74.00 162 SER A O 1
ATOM 1190 N N . ARG A 1 163 ? 10.160 9.047 -16.121 1.00 68.81 163 ARG A N 1
ATOM 1191 C CA . ARG A 1 163 ? 8.999 9.945 -16.276 1.00 68.81 163 ARG A CA 1
ATOM 1192 C C . ARG A 1 163 ? 9.395 11.392 -16.592 1.00 68.81 163 ARG A C 1
ATOM 1194 O O . ARG A 1 163 ? 8.670 12.082 -17.298 1.00 68.81 163 ARG A O 1
ATOM 1201 N N . THR A 1 164 ? 10.569 11.832 -16.133 1.00 68.75 164 THR A N 1
ATOM 1202 C CA . THR A 1 164 ? 11.140 13.164 -16.433 1.00 68.75 164 THR A CA 1
ATOM 1203 C C . THR A 1 164 ? 11.992 13.149 -17.701 1.00 68.75 164 THR A C 1
ATOM 1205 O O . THR A 1 164 ? 12.887 13.973 -17.867 1.00 68.75 164 THR A O 1
ATOM 1208 N N . GLY A 1 165 ? 11.678 12.253 -18.640 1.00 61.38 165 GLY A N 1
ATOM 1209 C CA . GLY A 1 165 ? 12.032 12.416 -20.044 1.00 61.38 165 GLY A CA 1
ATOM 1210 C C . GLY A 1 165 ? 11.284 13.610 -20.633 1.00 61.38 165 GLY A C 1
ATOM 1211 O O . GLY A 1 165 ? 10.543 13.476 -21.600 1.00 61.38 165 GLY A O 1
ATOM 1212 N N . VAL A 1 166 ? 11.462 14.793 -20.038 1.00 58.97 166 VAL A N 1
ATOM 1213 C CA . VAL A 1 166 ? 11.371 16.038 -20.769 1.00 58.97 166 VAL A CA 1
ATOM 1214 C C . VAL A 1 166 ? 12.388 15.822 -21.873 1.00 58.97 166 VAL A C 1
ATOM 1216 O O . VAL A 1 166 ? 13.598 15.853 -21.640 1.00 58.97 166 VAL A O 1
ATOM 1219 N N . MET A 1 167 ? 11.889 15.519 -23.070 1.00 58.59 167 MET A N 1
ATOM 1220 C CA . MET A 1 167 ? 12.540 15.982 -24.272 1.00 58.59 167 MET A CA 1
ATOM 1221 C C . MET A 1 167 ? 12.707 17.480 -24.033 1.00 58.59 167 MET A C 1
ATOM 1223 O O . MET A 1 167 ? 11.853 18.281 -24.398 1.00 58.59 167 MET A O 1
ATOM 1227 N N . PHE A 1 168 ? 13.806 17.876 -23.387 1.00 58.47 168 PHE A N 1
ATOM 1228 C CA . PHE A 1 168 ? 14.485 19.045 -23.874 1.00 58.47 168 PHE A CA 1
ATOM 1229 C C . PHE A 1 168 ? 14.600 18.716 -25.355 1.00 58.47 168 PHE A C 1
ATOM 1231 O O . PHE A 1 168 ? 15.244 17.705 -25.673 1.00 58.47 168 PHE A O 1
ATOM 1238 N N . PRO A 1 169 ? 13.891 19.432 -26.256 1.00 57.81 169 PRO A N 1
ATOM 1239 C CA . PRO A 1 169 ? 14.308 19.376 -27.638 1.00 57.81 169 PRO A CA 1
ATOM 1240 C C . PRO A 1 169 ? 15.806 19.584 -27.527 1.00 57.81 169 PRO A C 1
ATOM 1242 O O . PRO A 1 169 ? 16.238 20.511 -26.830 1.00 57.81 169 PRO A O 1
ATOM 1245 N N . ALA A 1 170 ? 16.591 18.640 -28.044 1.00 57.56 170 ALA A N 1
ATOM 1246 C CA . ALA A 1 170 ? 17.983 18.920 -28.283 1.00 57.56 170 ALA A CA 1
ATOM 1247 C C . ALA A 1 170 ? 17.914 20.194 -29.120 1.00 57.56 170 ALA A C 1
ATOM 1249 O O . ALA A 1 170 ? 17.555 20.127 -30.295 1.00 57.56 170 ALA A O 1
ATOM 1250 N N . LEU A 1 171 ? 18.054 21.358 -28.467 1.00 56.44 171 LEU A N 1
ATOM 1251 C CA . LEU A 1 171 ? 18.228 22.643 -29.108 1.00 56.44 171 LEU A CA 1
ATOM 1252 C C . LEU A 1 171 ? 19.367 22.319 -30.013 1.00 56.44 171 LEU A C 1
ATOM 1254 O O . LEU A 1 171 ? 20.433 21.989 -29.482 1.00 56.44 171 LEU A O 1
ATOM 1258 N N . GLY A 1 172 ? 19.030 22.199 -31.303 1.00 51.03 172 GLY A N 1
ATOM 1259 C CA . GLY A 1 172 ? 19.836 21.468 -32.248 1.00 51.03 172 GLY A CA 1
ATOM 1260 C C . GLY A 1 172 ? 21.257 21.841 -31.932 1.00 51.03 172 GLY A C 1
ATOM 1261 O O . GLY A 1 172 ? 21.612 23.021 -32.002 1.00 51.03 172 GLY A O 1
ATOM 1262 N N . SER A 1 173 ? 22.047 20.861 -31.492 1.00 53.81 173 SER A N 1
ATOM 1263 C CA . SER A 1 173 ? 23.462 20.947 -31.756 1.00 53.81 173 SER A CA 1
ATOM 1264 C C . SER A 1 173 ? 23.478 20.969 -33.270 1.00 53.81 173 SER A C 1
ATOM 1266 O O . SER A 1 173 ? 23.491 19.929 -33.920 1.00 53.81 173 SER A O 1
ATOM 1268 N N . ALA A 1 174 ? 23.299 22.167 -33.834 1.00 56.16 174 ALA A N 1
ATOM 1269 C CA . ALA A 1 174 ? 23.722 22.476 -35.159 1.00 56.16 174 ALA A CA 1
ATOM 1270 C C . ALA A 1 174 ? 25.159 22.007 -35.087 1.00 56.16 174 ALA A C 1
ATOM 1272 O O . ALA A 1 174 ? 25.979 22.600 -34.381 1.00 56.16 174 ALA A O 1
ATOM 1273 N N . SER A 1 175 ? 25.422 20.846 -35.685 1.00 52.19 175 SER A N 1
ATOM 1274 C CA . SER A 1 175 ? 26.762 20.506 -36.081 1.00 52.19 175 SER A CA 1
ATOM 1275 C C . SER A 1 175 ? 27.104 21.633 -37.036 1.00 52.19 175 SER A C 1
ATOM 1277 O O . SER A 1 175 ? 26.780 21.584 -38.223 1.00 52.19 175 SER A O 1
ATOM 1279 N N . LEU A 1 176 ? 27.630 22.726 -36.484 1.00 60.06 176 LEU A N 1
ATOM 1280 C CA . LEU A 1 176 ? 28.340 23.695 -37.273 1.00 60.06 176 LEU A CA 1
ATOM 1281 C C . LEU A 1 176 ? 29.337 22.823 -38.030 1.00 60.06 176 LEU A C 1
ATOM 1283 O O . LEU A 1 176 ? 30.046 22.044 -37.378 1.00 60.06 176 LEU A O 1
ATOM 1287 N N . PRO A 1 177 ? 29.300 22.817 -39.375 1.00 63.47 177 PRO A N 1
ATOM 1288 C CA . PRO A 1 177 ? 30.307 22.096 -40.126 1.00 63.47 177 PRO A CA 1
ATOM 1289 C C . PRO A 1 177 ? 31.639 22.526 -39.531 1.00 63.47 177 PRO A C 1
ATOM 1291 O O . PRO A 1 177 ? 31.837 23.722 -39.309 1.00 63.47 177 PRO A O 1
ATOM 1294 N N . ALA A 1 178 ? 32.476 21.556 -39.162 1.00 65.38 178 ALA A N 1
ATOM 1295 C CA . ALA A 1 178 ? 33.797 21.838 -38.639 1.00 65.38 178 ALA A CA 1
ATOM 1296 C C . ALA A 1 178 ? 34.471 22.754 -39.659 1.00 65.38 178 ALA A C 1
ATOM 1298 O O . ALA A 1 178 ? 34.831 22.301 -40.741 1.00 65.38 178 ALA A O 1
ATOM 1299 N N . VAL A 1 179 ? 34.530 24.053 -39.367 1.00 74.50 179 VAL A N 1
ATOM 1300 C CA . VAL A 1 179 ? 35.322 24.991 -40.147 1.00 7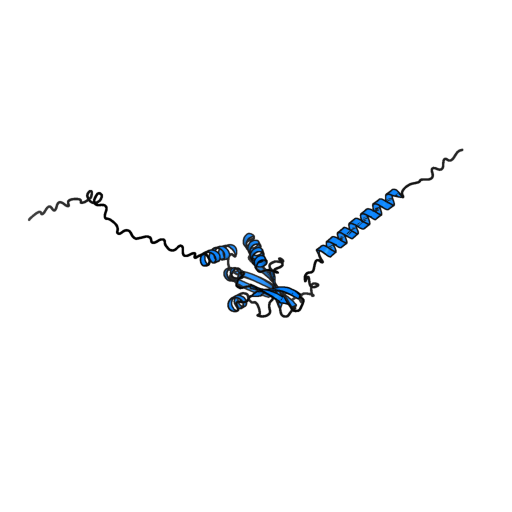4.50 179 VAL A CA 1
ATOM 1301 C C . VAL A 1 179 ? 36.746 24.584 -39.799 1.00 74.50 179 VAL A C 1
ATOM 1303 O O . VAL A 1 179 ? 37.127 24.741 -38.637 1.00 74.50 179 VAL A O 1
ATOM 1306 N N . PRO A 1 180 ? 37.496 23.956 -40.722 1.00 68.31 180 PRO A N 1
ATOM 1307 C CA . PRO A 1 180 ? 38.872 23.598 -40.440 1.00 68.31 180 PRO A CA 1
ATOM 1308 C C . PRO A 1 180 ? 39.607 24.902 -40.159 1.00 68.31 180 PRO A C 1
ATOM 1310 O O . PRO A 1 180 ? 39.638 25.787 -41.010 1.00 68.31 180 PRO A O 1
ATOM 1313 N N . ASP A 1 181 ? 40.126 25.043 -38.944 1.00 67.50 181 ASP A N 1
ATOM 1314 C CA . ASP A 1 181 ? 40.898 26.208 -38.538 1.00 67.50 181 ASP A CA 1
ATOM 1315 C C . ASP A 1 181 ? 42.240 26.167 -39.299 1.00 67.50 181 ASP A C 1
ATOM 1317 O O . ASP A 1 181 ? 43.078 25.304 -39.014 1.00 67.50 181 ASP A O 1
ATOM 1321 N N . PRO A 1 182 ? 42.469 27.024 -40.315 1.00 69.44 182 PRO A N 1
ATOM 1322 C CA . PRO A 1 182 ? 43.594 26.867 -41.241 1.00 69.44 182 PRO A CA 1
ATOM 1323 C C . PRO A 1 182 ? 44.949 27.255 -40.625 1.00 69.44 182 PRO A C 1
ATOM 1325 O O . PRO A 1 182 ? 45.969 27.241 -41.315 1.00 69.44 182 PRO A O 1
ATOM 1328 N N . LEU A 1 183 ? 44.986 27.628 -39.341 1.00 61.44 183 LEU A N 1
ATOM 1329 C CA . LEU A 1 183 ? 46.185 28.154 -38.687 1.00 61.44 183 LEU A CA 1
ATOM 1330 C C . LEU A 1 183 ? 46.936 27.148 -37.808 1.00 61.44 183 LEU A C 1
ATOM 1332 O O . LEU A 1 183 ? 48.077 27.430 -37.438 1.00 61.44 183 LEU A O 1
ATOM 1336 N N . LEU A 1 184 ? 46.372 25.971 -37.519 1.00 58.38 184 LEU A N 1
ATOM 1337 C CA . LEU A 1 184 ? 47.035 24.972 -36.666 1.00 58.38 184 LEU A CA 1
ATOM 1338 C C . LEU A 1 184 ? 47.662 23.791 -37.421 1.00 58.38 184 LEU A C 1
ATOM 1340 O O . LEU A 1 184 ? 48.439 23.051 -36.824 1.00 58.38 184 LEU A O 1
ATOM 1344 N N . ASP A 1 185 ? 47.451 23.666 -38.733 1.00 54.81 185 ASP A N 1
ATOM 1345 C CA . ASP A 1 185 ? 47.916 22.498 -39.503 1.00 54.81 185 ASP A CA 1
ATOM 1346 C C . ASP A 1 185 ? 49.338 22.641 -40.099 1.00 54.81 185 ASP A C 1
ATOM 1348 O O . ASP A 1 185 ? 49.782 21.837 -40.916 1.00 54.81 185 ASP A O 1
ATOM 1352 N N . ARG A 1 186 ? 50.098 23.682 -39.713 1.00 57.50 186 ARG A N 1
ATOM 1353 C CA . ARG A 1 186 ? 51.414 23.991 -40.323 1.00 57.50 186 ARG A CA 1
ATOM 1354 C C . ARG A 1 186 ? 52.646 23.641 -39.480 1.00 57.50 186 ARG A C 1
ATOM 1356 O O . ARG A 1 186 ? 53.763 23.929 -39.903 1.00 57.50 186 ARG A O 1
ATOM 1363 N N . ARG A 1 187 ? 52.500 23.027 -38.302 1.00 55.25 187 ARG A N 1
ATOM 1364 C CA . ARG A 1 187 ? 53.644 22.618 -37.459 1.00 55.25 187 ARG A CA 1
ATOM 1365 C C . ARG A 1 187 ? 53.609 21.120 -37.176 1.00 55.25 187 ARG A C 1
ATOM 1367 O O . ARG A 1 187 ? 53.164 20.716 -36.110 1.00 55.25 187 ARG A O 1
ATOM 1374 N N . GLY A 1 188 ? 54.108 20.292 -38.093 1.00 57.81 188 GLY A N 1
ATOM 1375 C CA . GLY A 1 188 ? 54.305 18.882 -37.741 1.00 57.81 188 GLY A CA 1
ATOM 1376 C C . GLY A 1 188 ? 54.577 17.873 -38.847 1.00 57.81 188 GLY A C 1
ATOM 1377 O O . GLY A 1 188 ? 54.413 16.691 -38.582 1.00 57.81 188 GLY A O 1
ATOM 1378 N N . GLN A 1 189 ? 54.979 18.272 -40.054 1.00 62.00 189 GLN A N 1
ATOM 1379 C CA . GLN A 1 189 ? 55.449 17.307 -41.056 1.00 62.00 189 GLN A CA 1
ATOM 1380 C C . GLN A 1 189 ? 56.969 17.123 -40.888 1.00 62.00 189 GLN A C 1
ATOM 1382 O O . GLN A 1 189 ? 57.717 18.024 -41.272 1.00 62.00 189 GLN A O 1
ATOM 1387 N N . PRO A 1 190 ? 57.461 16.024 -40.280 1.00 63.53 190 PRO A N 1
ATOM 1388 C CA . PRO A 1 190 ? 58.877 15.689 -40.333 1.00 63.53 190 PRO A CA 1
ATOM 1389 C C . PRO A 1 190 ? 59.232 15.283 -41.768 1.00 63.53 190 PRO A C 1
ATOM 1391 O O . PRO A 1 190 ? 58.707 14.300 -42.291 1.00 63.53 190 PRO A O 1
ATOM 1394 N N . GLU A 1 191 ? 60.125 16.034 -42.414 1.00 66.19 191 GLU A N 1
ATOM 1395 C CA . GLU A 1 191 ? 60.728 15.608 -43.677 1.00 66.19 191 GLU A CA 1
ATOM 1396 C C . GLU A 1 191 ? 61.503 14.304 -43.456 1.00 66.19 191 GLU A C 1
ATOM 1398 O O . GLU A 1 191 ? 62.541 14.265 -42.792 1.00 66.19 191 GLU A O 1
ATOM 1403 N N . VAL A 1 192 ? 60.991 13.209 -44.015 1.00 66.25 192 VAL A N 1
ATOM 1404 C CA . VAL A 1 192 ? 61.699 11.929 -44.045 1.00 66.25 192 VAL A CA 1
ATOM 1405 C C . VAL A 1 192 ? 62.694 11.968 -45.202 1.00 66.25 192 VAL A C 1
ATOM 1407 O O . VAL A 1 192 ? 62.346 11.765 -46.365 1.00 66.25 192 VAL A O 1
ATOM 1410 N N . LEU A 1 193 ? 63.952 12.239 -44.865 1.00 66.12 193 LEU A N 1
ATOM 1411 C CA . LEU A 1 193 ? 65.084 12.252 -45.786 1.00 66.12 193 LEU A CA 1
ATOM 1412 C C . LEU A 1 193 ? 65.389 10.817 -46.251 1.00 66.12 193 LEU A C 1
ATOM 1414 O O . LEU A 1 193 ? 65.885 9.982 -45.494 1.00 66.12 193 LEU A O 1
ATOM 1418 N N . LYS A 1 194 ? 65.054 10.506 -47.507 1.00 71.38 194 LYS A N 1
ATOM 1419 C CA . LYS A 1 194 ? 65.253 9.182 -48.112 1.00 71.38 194 LYS A CA 1
ATOM 1420 C C . LYS A 1 194 ? 66.645 9.112 -48.753 1.00 71.38 194 LYS A C 1
ATOM 1422 O O . LYS A 1 194 ? 66.837 9.538 -49.887 1.00 71.38 194 LYS A O 1
ATOM 1427 N N . ILE A 1 195 ? 67.625 8.582 -48.023 1.00 63.59 195 ILE A N 1
ATOM 1428 C CA . ILE A 1 195 ? 68.979 8.340 -48.541 1.00 63.59 195 ILE A CA 1
ATOM 1429 C C . ILE A 1 195 ? 68.965 7.009 -49.302 1.00 63.59 195 ILE A C 1
ATOM 1431 O O . ILE A 1 195 ? 68.760 5.953 -48.708 1.00 63.59 195 ILE A O 1
ATOM 1435 N N . THR A 1 196 ? 69.159 7.056 -50.620 1.00 64.25 196 THR A N 1
ATOM 1436 C CA . THR A 1 196 ? 69.315 5.857 -51.460 1.00 64.25 196 THR A CA 1
ATOM 1437 C C . THR A 1 196 ? 70.805 5.604 -51.665 1.00 64.25 196 THR A C 1
ATOM 1439 O O . THR A 1 196 ? 71.490 6.434 -52.257 1.00 64.25 196 THR A O 1
ATOM 1442 N N . ILE A 1 197 ? 71.310 4.479 -51.154 1.00 64.50 197 ILE A N 1
ATOM 1443 C CA . ILE A 1 197 ? 72.683 4.014 -51.381 1.00 64.50 197 ILE A CA 1
ATOM 1444 C C . ILE A 1 197 ? 72.632 2.959 -52.486 1.00 64.50 197 ILE A C 1
ATOM 1446 O O . ILE A 1 197 ? 72.071 1.881 -52.294 1.00 64.50 197 ILE A O 1
ATOM 1450 N N . THR A 1 198 ? 73.205 3.287 -53.639 1.00 62.53 198 THR A N 1
ATOM 1451 C CA . THR A 1 198 ? 73.368 2.376 -54.779 1.00 62.53 198 THR A CA 1
ATOM 1452 C C . THR A 1 198 ? 74.622 1.524 -54.568 1.00 62.53 198 THR A C 1
ATOM 1454 O O . THR A 1 198 ? 75.668 2.062 -54.200 1.00 62.53 198 THR A O 1
ATOM 1457 N N . ARG A 1 199 ? 74.512 0.208 -54.774 1.00 63.84 199 ARG A N 1
ATOM 1458 C CA . ARG A 1 199 ? 75.633 -0.743 -54.818 1.00 63.84 199 ARG A CA 1
ATOM 1459 C C . ARG A 1 199 ? 75.897 -1.174 -56.250 1.00 63.84 199 ARG A C 1
ATOM 1461 O O . ARG A 1 199 ? 74.897 -1.320 -56.986 1.00 63.84 199 ARG A O 1
#

Foldseek 3Di:
DDDDDPPDDDDPVVVVVVVVVVVVVVVVVVCVVVVVPPPPPPPPPDPPPPPPAAEDEAELLLLLVLAQVQWDWDADPVRQIFIAGNDPVSCVRVVHDNQKGWQDKQPQGHRHRVSSVVSLVVCLVVQPQKMWTWIQDVNDTHIHIYGYDDRNVVSNVVVVVVVPPPCPVVPDPPPPPPPPPVPPPPPDDDPDDDDDDDD